Protein AF-A0A9P5ZID3-F1 (afdb_monomer_lite)

Foldseek 3Di:
DDDDDDDDDDDQDFDQDDDDDDDDDDDDGDRDRDDPDPPPPPVDDDPPDDDPVNLVQQLVLLVVLVCVLDVVPDAAADDPVLLVVCVVPVPPPSAQASVNQYAPLDPPDQCPRPRNVRSLVRSLVVSCPDPPHPDNDSVSSSVSVSVVSRVVSVVVVVPPDPVVVLVVVLLVVLVVQLVLLLVLLVVCCVVPVVSVVVNVVSVPDDSNLLAPFDQCPPVPPPDPDDPPDSATERDDDPPDDPDVLSVLVSVLSVLSSLLVQCQDDNDRDPVRPDRPRVPPPPPPVPPPDDPDVDPDDDDDDDDDDPVPPPDDNVRSVVVSVVSCPPSVVVVVVVD

Structure (mmCIF, N/CA/C/O backbone):
data_AF-A0A9P5ZID3-F1
#
_entry.id   AF-A0A9P5ZID3-F1
#
loop_
_atom_site.group_PDB
_atom_site.id
_atom_site.type_symbol
_atom_site.label_atom_id
_atom_site.label_alt_id
_atom_site.label_comp_id
_atom_site.label_asym_id
_atom_site.label_entity_id
_atom_site.label_seq_id
_atom_site.pdbx_PDB_ins_code
_atom_site.Cartn_x
_atom_site.Cartn_y
_atom_site.Cartn_z
_atom_site.occupancy
_atom_site.B_iso_or_equiv
_atom_site.auth_seq_id
_atom_site.auth_comp_id
_atom_site.auth_asym_id
_atom_site.auth_atom_id
_atom_site.pdbx_PDB_model_num
ATOM 1 N N . MET A 1 1 ? -48.918 37.236 27.165 1.00 42.53 1 MET A N 1
ATOM 2 C CA . MET A 1 1 ? -49.988 36.270 26.842 1.00 42.53 1 MET A CA 1
ATOM 3 C C . MET A 1 1 ? -50.081 35.280 27.990 1.00 42.53 1 MET A C 1
ATOM 5 O O . MET A 1 1 ? -49.177 34.477 28.169 1.00 42.53 1 MET A O 1
ATOM 9 N N . THR A 1 2 ? -51.089 35.435 28.842 1.00 39.19 2 THR A N 1
ATOM 10 C CA . THR A 1 2 ? -51.327 34.624 30.043 1.00 39.19 2 THR A CA 1
ATOM 11 C C . THR A 1 2 ? -52.058 33.335 29.662 1.00 39.19 2 THR A C 1
ATOM 13 O O . THR A 1 2 ? -53.148 33.376 29.100 1.00 39.19 2 THR A O 1
ATOM 16 N N . SER A 1 3 ? -51.432 32.188 29.930 1.00 39.12 3 SER A N 1
ATOM 17 C CA . SER A 1 3 ? -51.996 30.855 29.693 1.00 39.12 3 SER A CA 1
ATOM 18 C C . SER A 1 3 ? -53.032 30.533 30.770 1.00 39.12 3 SER A C 1
ATOM 20 O O . SER A 1 3 ? -52.673 30.296 31.923 1.00 39.12 3 SER A O 1
ATOM 22 N N . VAL A 1 4 ? -54.311 30.528 30.396 1.00 47.25 4 VAL A N 1
ATOM 23 C CA . VAL A 1 4 ? -55.421 30.103 31.257 1.00 47.25 4 VAL A CA 1
ATOM 24 C C . VAL A 1 4 ? -55.452 28.577 31.291 1.00 47.25 4 VAL A C 1
ATOM 26 O O . VAL A 1 4 ? -55.653 27.927 30.268 1.00 47.25 4 VAL A O 1
ATOM 29 N N . ASN A 1 5 ? -55.227 28.011 32.474 1.00 41.06 5 ASN A N 1
ATOM 30 C CA . ASN A 1 5 ? -55.264 26.574 32.706 1.00 41.06 5 ASN A CA 1
ATOM 31 C C . ASN A 1 5 ? -56.716 26.173 33.010 1.00 41.06 5 ASN A C 1
ATOM 33 O O . ASN A 1 5 ? -57.239 26.505 34.074 1.00 41.06 5 ASN A O 1
ATOM 37 N N . VAL A 1 6 ? -57.386 25.524 32.056 1.00 51.72 6 VAL A N 1
ATOM 38 C CA . VAL A 1 6 ? -58.769 25.052 32.221 1.00 51.72 6 VAL A CA 1
ATOM 39 C C . VAL A 1 6 ? -58.737 23.626 32.783 1.00 51.72 6 VAL A C 1
ATOM 41 O O . VAL A 1 6 ? -58.116 22.756 32.171 1.00 51.72 6 VAL A O 1
ATOM 44 N N . PRO A 1 7 ? -59.382 23.350 33.931 1.00 43.81 7 PRO A N 1
ATOM 45 C CA . PRO A 1 7 ? -59.423 22.007 34.491 1.00 43.81 7 PRO A CA 1
ATOM 46 C C . PRO A 1 7 ? -60.348 21.112 33.659 1.00 43.81 7 PRO A C 1
ATOM 48 O O . PRO A 1 7 ? -61.521 21.422 33.453 1.00 43.81 7 PRO A O 1
ATOM 51 N N . ILE A 1 8 ? -59.809 19.990 33.184 1.00 52.97 8 ILE A N 1
ATOM 52 C CA . ILE A 1 8 ? -60.556 18.980 32.429 1.00 52.97 8 ILE A CA 1
ATOM 53 C C . ILE A 1 8 ? -61.314 18.086 33.426 1.00 52.97 8 ILE A C 1
ATOM 55 O O . ILE A 1 8 ? -60.693 17.559 34.355 1.00 52.97 8 ILE A O 1
ATOM 59 N N . PRO A 1 9 ? -62.634 17.887 33.265 1.00 47.88 9 PRO A N 1
ATOM 60 C CA . PRO A 1 9 ? -63.404 17.006 34.133 1.00 47.88 9 PRO A CA 1
ATOM 61 C C . PRO A 1 9 ? -63.025 15.539 33.893 1.00 47.88 9 PRO A C 1
ATOM 63 O O . PRO A 1 9 ? -63.081 15.036 32.772 1.00 47.88 9 PRO A O 1
ATOM 66 N N . VAL A 1 10 ? -62.650 14.839 34.965 1.00 49.97 10 VAL A N 1
ATOM 67 C CA . VAL A 1 10 ? -62.328 13.407 34.941 1.00 49.97 10 VAL A CA 1
ATOM 68 C C . VAL A 1 10 ? -63.632 12.611 35.026 1.00 49.97 10 VAL A C 1
ATOM 70 O O . VAL A 1 10 ? -64.203 12.464 36.107 1.00 49.97 10 VAL A O 1
ATOM 73 N N . GLN A 1 11 ? -64.117 12.098 33.894 1.00 49.97 11 GLN A N 1
ATOM 74 C CA . GLN A 1 11 ? -65.193 11.105 33.886 1.00 49.97 11 GLN A CA 1
ATOM 75 C C . GLN A 1 11 ? -64.642 9.754 34.355 1.00 49.97 11 GLN A C 1
ATOM 77 O O . GLN A 1 11 ? -63.684 9.233 33.795 1.00 49.97 11 GLN A O 1
ATOM 82 N N . ARG A 1 12 ? -65.248 9.192 35.405 1.00 45.69 12 ARG A N 1
ATOM 83 C CA . ARG A 1 12 ? -64.967 7.833 35.881 1.00 45.69 12 ARG A CA 1
ATOM 84 C C . ARG A 1 12 ? -66.073 6.910 35.384 1.00 45.69 12 ARG A C 1
ATOM 86 O O . ARG A 1 12 ? -67.194 6.978 35.881 1.00 45.69 12 ARG A O 1
ATOM 93 N N . SER A 1 13 ? -65.762 6.060 34.416 1.00 51.22 13 SER A N 1
ATOM 94 C CA . SER A 1 13 ? -66.595 4.926 34.020 1.00 51.22 13 SER A CA 1
ATOM 95 C C . SER A 1 13 ? -66.255 3.726 34.910 1.00 51.22 13 SER A C 1
ATOM 97 O O . SER A 1 13 ? -65.090 3.425 35.162 1.00 51.22 13 SER A O 1
ATOM 99 N N . VAL A 1 14 ? -67.279 3.060 35.448 1.00 48.75 14 VAL A N 1
ATOM 100 C CA . VAL A 1 14 ? -67.123 1.831 36.238 1.00 48.75 14 VAL A CA 1
ATOM 101 C C . VAL A 1 14 ? -67.715 0.693 35.426 1.00 48.75 14 VAL A C 1
ATOM 103 O O . VAL A 1 14 ? -68.931 0.610 35.274 1.00 48.75 14 VAL A O 1
ATOM 106 N N . THR A 1 15 ? -66.855 -0.181 34.915 1.00 51.38 15 THR A N 1
ATOM 107 C CA . THR A 1 15 ? -67.272 -1.378 34.182 1.00 51.38 15 THR A CA 1
ATOM 108 C C . THR A 1 15 ? -67.189 -2.575 35.118 1.00 51.38 15 THR A C 1
ATOM 110 O O . THR A 1 15 ? -66.115 -2.918 35.609 1.00 51.38 15 THR A O 1
ATOM 113 N N . ILE A 1 16 ? -68.332 -3.200 35.395 1.00 51.22 16 ILE A N 1
ATOM 114 C CA . ILE A 1 16 ? -68.413 -4.407 36.221 1.00 51.22 16 ILE A CA 1
ATOM 115 C C . ILE A 1 16 ? -68.355 -5.606 35.278 1.00 51.22 16 ILE A C 1
ATOM 117 O O . ILE A 1 16 ? -69.275 -5.815 34.492 1.00 51.22 16 ILE A O 1
ATOM 121 N N . ILE A 1 17 ? -67.274 -6.381 35.345 1.00 50.97 17 ILE A N 1
ATOM 122 C CA . ILE A 1 17 ? -67.121 -7.618 34.573 1.00 50.97 17 ILE A CA 1
ATOM 123 C C . ILE A 1 17 ? -67.430 -8.786 35.506 1.00 50.97 17 ILE A C 1
ATOM 125 O O . ILE A 1 17 ? -66.742 -8.988 36.506 1.00 50.97 17 ILE A O 1
ATOM 129 N N . THR A 1 18 ? -68.476 -9.542 35.189 1.00 48.25 18 THR A N 1
ATOM 130 C CA . THR A 1 18 ? -68.835 -10.782 35.883 1.00 48.25 18 THR A CA 1
ATOM 131 C C . THR A 1 18 ? -68.298 -11.947 35.064 1.00 48.25 18 THR A C 1
ATOM 133 O O . THR A 1 18 ? -68.661 -12.104 33.901 1.00 48.25 18 THR A O 1
ATOM 136 N N . ILE A 1 19 ? -67.392 -12.732 35.643 1.00 54.72 19 ILE A N 1
ATOM 137 C CA . ILE A 1 19 ? -66.850 -13.934 35.005 1.00 54.72 19 ILE A CA 1
ATOM 138 C C . ILE A 1 19 ? -67.521 -15.123 35.679 1.00 54.72 19 ILE A C 1
ATOM 140 O O . ILE A 1 19 ? -67.308 -15.358 36.868 1.00 54.72 19 ILE A O 1
ATOM 144 N N . ASP A 1 20 ? -68.350 -15.831 34.922 1.00 48.69 20 ASP A N 1
ATOM 145 C CA . ASP A 1 20 ? -69.024 -17.035 35.388 1.00 48.69 20 ASP A CA 1
ATOM 146 C C . ASP A 1 20 ? -68.108 -18.238 35.150 1.00 48.69 20 ASP A C 1
ATOM 148 O O . ASP A 1 20 ? -67.789 -18.592 34.012 1.00 48.69 20 ASP A O 1
ATOM 152 N N . ILE A 1 21 ? -67.611 -18.820 36.238 1.00 51.94 21 ILE A N 1
ATOM 153 C CA . ILE A 1 21 ? -66.779 -20.019 36.207 1.00 51.94 21 ILE A CA 1
ATOM 154 C C . ILE A 1 21 ? -67.618 -21.105 36.863 1.00 51.94 21 ILE A C 1
ATOM 156 O O . ILE A 1 21 ? -67.761 -21.144 38.085 1.00 51.94 21 ILE A O 1
ATOM 160 N N . GLY A 1 22 ? -68.218 -21.957 36.034 1.00 55.59 22 GLY A N 1
ATOM 161 C CA . GLY A 1 22 ? -69.091 -23.036 36.479 1.00 55.59 22 GLY A CA 1
ATOM 162 C C . GLY A 1 22 ? -68.376 -24.003 37.422 1.00 55.59 22 GLY A C 1
ATOM 163 O O . GLY A 1 22 ? -67.659 -24.892 36.977 1.00 55.59 22 GLY A O 1
ATOM 164 N N . ASN A 1 23 ? -68.541 -23.805 38.729 1.00 53.19 23 ASN A N 1
ATOM 165 C CA . ASN A 1 23 ? -69.217 -24.724 39.651 1.00 53.19 23 ASN A CA 1
ATOM 166 C C . ASN A 1 23 ? -68.951 -24.319 41.116 1.00 53.19 23 ASN A C 1
ATOM 168 O O . ASN A 1 23 ? -67.821 -24.315 41.598 1.00 53.19 23 ASN A O 1
ATOM 172 N N . THR A 1 24 ? -70.051 -24.021 41.816 1.00 56.53 24 THR A N 1
ATOM 173 C CA . THR A 1 24 ? -70.282 -24.192 43.266 1.00 56.53 24 THR A CA 1
ATOM 174 C C . THR A 1 24 ? -69.271 -23.607 44.263 1.00 56.53 24 THR A C 1
ATOM 176 O O . THR A 1 24 ? -68.909 -24.282 45.226 1.00 56.53 24 THR A O 1
ATOM 179 N N . VAL A 1 25 ? -68.886 -22.335 44.125 1.00 53.53 25 VAL A N 1
ATOM 180 C CA . VAL A 1 25 ? -68.315 -21.551 45.243 1.00 53.53 25 VAL A CA 1
ATOM 181 C C . VAL A 1 25 ? -68.879 -20.119 45.207 1.00 53.53 25 VAL A C 1
ATOM 183 O O . VAL A 1 25 ? -68.961 -19.546 44.120 1.00 53.53 25 VAL A O 1
ATOM 186 N N . PRO A 1 26 ? -69.288 -19.518 46.347 1.00 49.66 26 PRO A N 1
ATOM 187 C CA . PRO A 1 26 ? -69.846 -18.165 46.373 1.00 49.66 26 PRO A CA 1
ATOM 188 C C . PRO A 1 26 ? -68.827 -17.121 45.893 1.00 49.66 26 PRO A C 1
ATOM 190 O O . PRO A 1 26 ? -67.754 -16.945 46.471 1.00 49.66 26 PRO A O 1
ATOM 193 N N . THR A 1 27 ? -69.182 -16.433 44.811 1.00 49.69 27 THR A N 1
ATOM 194 C CA . THR A 1 27 ? -68.359 -15.448 44.105 1.00 49.69 27 THR A CA 1
ATOM 195 C C . THR A 1 27 ? -68.325 -14.127 44.879 1.00 49.69 27 THR A C 1
ATOM 197 O O . THR A 1 27 ? -69.354 -13.481 45.071 1.00 49.69 27 THR A O 1
ATOM 200 N N . VAL A 1 28 ? -67.138 -13.699 45.317 1.00 58.38 28 VAL A N 1
ATOM 201 C CA . VAL A 1 28 ? -66.931 -12.371 45.919 1.00 58.38 28 VAL A CA 1
ATOM 202 C C . VAL A 1 28 ? -66.652 -11.362 44.797 1.00 58.38 28 VAL A C 1
ATOM 204 O O . VAL A 1 28 ? -65.738 -11.592 44.002 1.00 58.38 28 VAL A O 1
ATOM 207 N N . PRO A 1 29 ? -67.397 -10.245 44.695 1.00 50.56 29 PRO A N 1
ATOM 208 C CA . PRO A 1 29 ? -67.186 -9.261 43.640 1.00 50.56 29 PRO A CA 1
ATOM 209 C C . PRO A 1 29 ? -65.861 -8.519 43.851 1.00 50.56 29 PRO A C 1
ATOM 211 O O . PRO 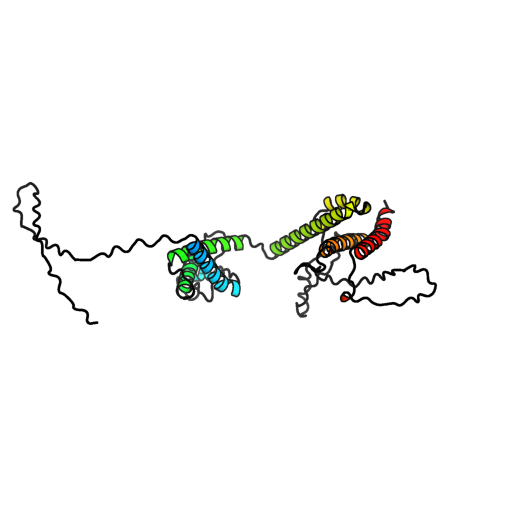A 1 29 ? -65.717 -7.705 44.765 1.00 50.56 29 PRO A O 1
ATOM 214 N N . ILE A 1 30 ? -64.886 -8.771 42.978 1.00 55.59 30 ILE A N 1
ATOM 215 C CA . ILE A 1 30 ? -63.633 -8.014 42.939 1.00 55.59 30 ILE A CA 1
ATOM 216 C C . ILE A 1 30 ? -63.895 -6.721 42.158 1.00 55.59 30 ILE A C 1
ATOM 218 O O . ILE A 1 30 ? -64.050 -6.732 40.938 1.00 55.59 30 ILE A O 1
ATOM 222 N N . ARG A 1 31 ? -63.950 -5.582 42.858 1.00 51.06 31 ARG A N 1
ATOM 223 C CA . ARG A 1 31 ? -63.960 -4.251 42.229 1.00 51.06 31 ARG A CA 1
ATOM 224 C C . ARG A 1 31 ? -62.575 -3.953 41.653 1.00 51.06 31 ARG A C 1
ATOM 226 O O . ARG A 1 31 ? -61.708 -3.433 42.351 1.00 51.06 31 ARG A O 1
ATOM 233 N N . ALA A 1 32 ? -62.370 -4.259 40.377 1.00 56.41 32 ALA A N 1
ATOM 234 C CA . ALA A 1 32 ? -61.220 -3.757 39.638 1.00 56.41 32 ALA A CA 1
ATOM 235 C C . ALA A 1 32 ? -61.462 -2.282 39.279 1.00 56.41 32 ALA A C 1
ATOM 237 O O . ALA A 1 32 ? -62.309 -1.960 38.450 1.00 56.41 32 ALA A O 1
ATOM 238 N N . VAL A 1 33 ? -60.743 -1.371 39.938 1.00 50.50 33 VAL A N 1
ATOM 239 C CA . VAL A 1 33 ? -60.721 0.050 39.569 1.00 50.50 33 VAL A CA 1
ATOM 240 C C . VAL A 1 33 ? -59.653 0.223 38.495 1.00 50.50 33 VAL A C 1
ATOM 242 O O . VAL A 1 33 ? -58.473 0.386 38.795 1.00 50.50 33 VAL A O 1
ATOM 245 N N . THR A 1 34 ? -60.052 0.154 37.230 1.00 54.72 34 THR A N 1
ATOM 246 C CA . THR A 1 34 ? -59.194 0.552 36.112 1.00 54.72 34 THR A CA 1
ATOM 247 C C . THR A 1 34 ? -59.116 2.074 36.075 1.00 54.72 34 THR A C 1
ATOM 249 O O . THR A 1 34 ? -60.069 2.748 35.691 1.00 54.72 34 THR A O 1
ATOM 252 N N . MET A 1 35 ? -57.983 2.631 36.510 1.00 51.25 35 MET A N 1
ATOM 253 C CA . MET A 1 35 ? -57.648 4.024 36.223 1.00 51.25 35 MET A CA 1
ATOM 254 C C . MET A 1 35 ? -57.281 4.124 34.742 1.00 51.25 35 MET A C 1
ATOM 256 O O . MET A 1 35 ? -56.176 3.750 34.351 1.00 51.25 35 MET A O 1
ATOM 260 N N . GLU A 1 36 ? -58.201 4.620 33.916 1.00 46.06 36 GLU A N 1
ATOM 261 C CA . GLU A 1 36 ? -57.861 5.090 32.574 1.00 46.06 36 GLU A CA 1
ATOM 262 C C . GLU A 1 36 ? -56.931 6.292 32.730 1.00 46.06 36 GLU A C 1
ATOM 264 O O . GLU A 1 36 ? -57.344 7.407 33.043 1.00 46.06 36 GLU A O 1
ATOM 269 N N . CYS A 1 37 ? -55.633 6.032 32.610 1.00 52.12 37 CYS A N 1
ATOM 270 C CA . CYS A 1 37 ? -54.619 7.065 32.563 1.00 52.12 37 CYS A CA 1
ATOM 271 C C . CYS A 1 37 ? -54.755 7.734 31.186 1.00 52.12 37 CYS A C 1
ATOM 273 O O . CYS A 1 37 ? -54.528 7.048 30.185 1.00 52.12 37 CYS A O 1
ATOM 275 N N . PRO A 1 38 ? -55.127 9.026 31.084 1.00 52.16 38 PRO A N 1
ATOM 276 C CA . PRO A 1 38 ? -55.206 9.722 29.808 1.00 52.16 38 PRO A CA 1
ATOM 277 C C . PRO A 1 38 ? -53.780 10.049 29.358 1.00 52.16 38 PRO A C 1
ATOM 279 O O . PRO A 1 38 ? -53.347 11.199 29.335 1.00 52.16 38 PRO A O 1
ATOM 282 N N . ILE A 1 39 ? -53.010 9.015 29.030 1.00 57.00 39 ILE A N 1
ATOM 283 C CA . ILE A 1 39 ? -51.776 9.170 28.283 1.00 57.00 39 ILE A CA 1
ATOM 284 C C . ILE A 1 39 ? -52.248 9.462 26.865 1.00 57.00 39 ILE A C 1
ATOM 286 O O . ILE A 1 39 ? -52.519 8.551 26.088 1.00 57.00 39 ILE A O 1
ATOM 290 N N . GLN A 1 40 ? -52.399 10.747 26.541 1.00 52.03 40 GLN A N 1
ATOM 291 C CA . GLN A 1 40 ? -52.405 11.187 25.153 1.00 52.03 40 GLN A CA 1
ATOM 292 C C . GLN A 1 40 ? -51.048 10.792 24.567 1.00 52.03 40 GLN A C 1
ATOM 294 O O . GLN A 1 40 ? -50.078 11.550 24.618 1.00 52.03 40 GLN A O 1
ATOM 299 N N . THR A 1 41 ? -50.953 9.569 24.053 1.00 57.06 41 THR A N 1
ATOM 300 C CA . THR A 1 41 ? -49.866 9.142 23.189 1.00 57.06 41 THR A CA 1
ATOM 301 C C . THR A 1 41 ? -49.997 9.975 21.926 1.00 57.06 41 THR A C 1
ATOM 303 O O . THR A 1 41 ? -50.699 9.616 20.984 1.00 57.06 41 THR A O 1
ATOM 306 N N . LYS A 1 42 ? -49.348 11.146 21.913 1.00 63.31 42 LYS A N 1
ATOM 307 C CA . LYS A 1 42 ? -49.000 11.807 20.659 1.00 63.31 42 LYS A CA 1
ATOM 308 C C . LYS A 1 42 ? -48.288 10.747 19.834 1.00 63.31 42 LYS A C 1
ATOM 310 O O . LYS A 1 42 ? -47.181 10.340 20.183 1.00 63.31 42 LYS A O 1
ATOM 315 N N . LEU A 1 43 ? -48.988 10.251 18.821 1.00 67.88 43 LEU A N 1
ATOM 316 C CA . LEU A 1 43 ? -48.481 9.322 17.834 1.00 67.88 43 LEU A CA 1
ATOM 317 C C . LEU A 1 43 ? -47.354 10.078 17.122 1.00 67.88 43 LEU A C 1
ATOM 319 O O . LEU A 1 43 ? -47.600 10.877 16.227 1.00 67.88 43 LEU A O 1
ATOM 323 N N . LEU A 1 44 ? -46.135 9.962 17.648 1.00 73.44 44 LEU A N 1
ATOM 324 C CA . LEU A 1 44 ? -44.945 10.485 17.000 1.00 73.44 44 LEU A CA 1
ATOM 325 C C . LEU A 1 44 ? -44.846 9.747 15.674 1.00 73.44 44 LEU A C 1
ATOM 327 O O . LEU A 1 44 ? -44.803 8.514 15.669 1.00 73.44 44 LEU A O 1
ATOM 331 N N . ASP A 1 45 ? -44.858 10.503 14.577 1.00 81.38 45 ASP A N 1
ATOM 332 C CA . ASP A 1 45 ? -44.652 9.941 13.251 1.00 81.38 45 ASP A CA 1
ATOM 333 C C . ASP A 1 45 ? -43.420 9.030 13.290 1.00 81.38 45 ASP A C 1
ATOM 335 O O . ASP A 1 45 ? -42.405 9.388 13.910 1.00 81.38 45 ASP A O 1
ATOM 339 N N . PRO A 1 46 ? -43.500 7.830 12.688 1.00 82.19 46 PRO A N 1
ATOM 340 C CA . PRO A 1 46 ? -42.383 6.906 12.692 1.00 82.19 46 PRO A CA 1
ATOM 341 C C . PRO A 1 46 ? -41.151 7.638 12.147 1.00 82.19 46 PRO A C 1
ATOM 343 O O . PRO A 1 46 ? -41.261 8.332 11.130 1.00 82.19 46 PRO A O 1
ATOM 346 N N . PRO A 1 47 ? -39.986 7.526 12.813 1.00 80.69 47 PRO A N 1
ATOM 347 C CA . PRO A 1 47 ? -38.782 8.206 12.366 1.00 80.69 47 PRO A CA 1
ATOM 348 C C . PRO A 1 47 ? -38.539 7.841 10.905 1.00 80.69 47 PRO A C 1
ATOM 350 O O . PRO A 1 47 ? -38.448 6.659 10.563 1.00 80.69 47 PRO A O 1
ATOM 353 N N . SER A 1 48 ? -38.497 8.864 10.046 1.00 85.12 48 SER A N 1
ATOM 354 C CA . SER A 1 48 ? -38.258 8.679 8.617 1.00 85.12 48 SER A CA 1
ATOM 355 C C . SER A 1 48 ? -37.029 7.791 8.411 1.00 85.12 48 SER A C 1
ATOM 357 O O . SER A 1 48 ? -36.012 7.934 9.098 1.00 85.12 48 SER A O 1
ATOM 359 N N . ALA A 1 49 ? -37.154 6.805 7.519 1.00 87.56 49 ALA A N 1
ATOM 360 C CA . ALA A 1 49 ? -36.064 5.882 7.252 1.00 87.56 49 ALA A CA 1
ATOM 361 C C . ALA A 1 49 ? -34.822 6.682 6.814 1.00 87.56 49 ALA A C 1
ATOM 363 O O . ALA A 1 49 ? -34.952 7.5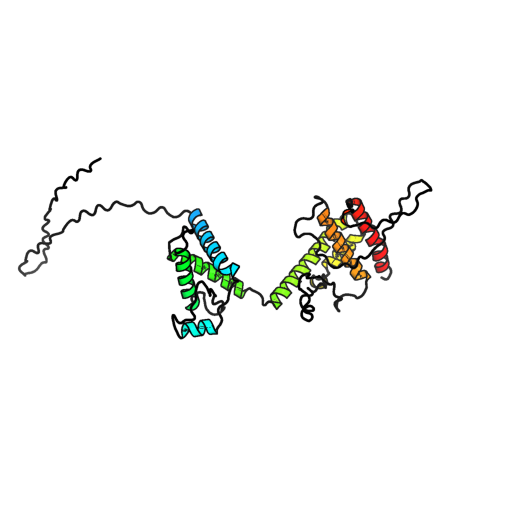84 5.983 1.00 87.56 49 ALA A O 1
ATOM 364 N N . PRO A 1 50 ? -33.628 6.374 7.355 1.00 87.19 50 PRO A N 1
ATOM 365 C CA . PRO A 1 50 ? -32.415 7.094 6.996 1.00 87.19 50 PRO A CA 1
ATOM 366 C C . PRO A 1 50 ? -32.177 6.984 5.493 1.00 87.19 50 PRO A C 1
ATOM 368 O O . PRO A 1 50 ? -32.292 5.901 4.908 1.00 87.19 50 PRO A O 1
ATOM 371 N N . THR A 1 51 ? -31.828 8.100 4.865 1.00 91.81 51 THR A N 1
ATOM 372 C CA . THR A 1 51 ? -31.554 8.117 3.432 1.00 91.81 51 THR A CA 1
ATOM 373 C C . THR A 1 51 ? -30.228 7.403 3.140 1.00 91.81 51 THR A C 1
ATOM 375 O O . THR A 1 51 ? -29.343 7.288 3.993 1.00 91.81 51 THR A O 1
ATOM 378 N N . MET A 1 52 ? -30.042 6.933 1.902 1.00 90.44 52 MET A N 1
ATOM 379 C CA . MET A 1 52 ? -28.752 6.385 1.444 1.00 90.44 52 MET A CA 1
ATOM 380 C C . MET A 1 52 ? -27.601 7.380 1.685 1.00 90.44 52 MET A C 1
ATOM 382 O O . MET A 1 52 ? -26.484 6.977 2.018 1.00 90.44 52 MET A O 1
ATOM 386 N N . PHE A 1 53 ? -27.883 8.678 1.540 1.00 90.50 53 PHE A N 1
ATOM 387 C CA . PHE A 1 53 ? -26.926 9.752 1.777 1.00 90.50 53 PHE A CA 1
ATOM 388 C C . PHE A 1 53 ? -26.488 9.809 3.245 1.00 90.50 53 PHE A C 1
ATOM 390 O O . PHE A 1 53 ? -25.288 9.876 3.513 1.00 90.50 53 PHE A O 1
ATOM 397 N N . ASP A 1 54 ? -27.418 9.669 4.192 1.00 88.81 54 ASP A N 1
ATOM 398 C CA . ASP A 1 54 ? -27.099 9.634 5.626 1.00 88.81 54 ASP A CA 1
ATOM 399 C C . ASP A 1 54 ? -26.183 8.454 5.960 1.00 88.81 54 ASP A C 1
ATOM 401 O O . ASP A 1 54 ? -25.186 8.604 6.663 1.00 88.81 54 ASP A O 1
ATOM 405 N N . ILE A 1 55 ? -26.461 7.279 5.389 1.00 87.44 55 ILE A N 1
ATOM 406 C CA . ILE A 1 55 ? -25.647 6.075 5.607 1.00 87.44 55 ILE A CA 1
ATOM 407 C C . ILE A 1 55 ? -24.216 6.271 5.083 1.00 87.44 55 ILE A C 1
ATOM 409 O O . ILE A 1 55 ? -23.250 5.857 5.732 1.00 87.44 55 ILE A O 1
ATOM 413 N N . LEU A 1 56 ? -24.055 6.871 3.901 1.00 88.44 56 LEU A N 1
ATOM 414 C CA . LEU A 1 56 ? -22.736 7.134 3.319 1.00 88.44 56 LEU A CA 1
ATOM 415 C C . LEU A 1 56 ? -21.967 8.187 4.119 1.00 88.44 56 LEU A C 1
ATOM 417 O O . LEU A 1 56 ? -20.781 7.987 4.393 1.00 88.44 56 LEU A O 1
ATOM 421 N N . THR A 1 57 ? -22.650 9.246 4.550 1.00 90.81 57 THR A N 1
ATOM 422 C CA . THR A 1 57 ? -22.081 10.298 5.397 1.00 90.81 57 THR A CA 1
ATOM 423 C C . THR A 1 57 ? -21.587 9.712 6.717 1.00 90.81 57 THR A C 1
ATOM 425 O O . THR A 1 57 ? -20.405 9.848 7.029 1.00 90.81 57 THR A O 1
ATOM 428 N N . GLN A 1 58 ? -22.407 8.923 7.416 1.00 88.75 58 GLN A N 1
ATOM 429 C CA . GLN A 1 58 ? -22.022 8.266 8.674 1.00 88.75 58 GLN A CA 1
ATOM 430 C C . GLN A 1 58 ? -20.819 7.329 8.501 1.00 88.75 58 GLN A C 1
ATOM 432 O O . GLN A 1 58 ? -19.869 7.371 9.285 1.00 88.75 58 GLN A O 1
ATOM 437 N N . LYS A 1 59 ? -20.801 6.513 7.438 1.00 89.19 59 LYS A N 1
ATOM 438 C CA . LYS A 1 59 ? -19.642 5.662 7.115 1.00 89.19 59 LYS A CA 1
ATOM 439 C C . LYS A 1 59 ? -18.375 6.485 6.883 1.00 89.19 59 LYS A C 1
ATOM 441 O O . LYS A 1 59 ? -17.292 6.059 7.291 1.00 89.19 59 LYS A O 1
ATOM 446 N N . SER A 1 60 ? -18.498 7.627 6.209 1.00 90.00 60 SER A N 1
ATOM 447 C CA . SER A 1 60 ? -17.370 8.515 5.929 1.00 90.00 60 SER A CA 1
ATOM 448 C C . SER A 1 60 ? -16.853 9.205 7.194 1.00 90.00 60 SER A C 1
ATOM 450 O O . SER A 1 60 ? -15.647 9.198 7.416 1.00 90.00 60 SER A O 1
ATOM 452 N N . GLU A 1 61 ? -17.739 9.685 8.071 1.00 91.56 61 GLU A N 1
ATOM 453 C CA . GLU A 1 61 ? -17.394 10.310 9.353 1.00 91.56 61 GLU A CA 1
ATOM 454 C C . GLU A 1 61 ? -16.634 9.339 10.262 1.00 91.56 61 GLU A C 1
ATOM 456 O O . GLU A 1 61 ? -15.561 9.668 10.768 1.00 91.56 61 GLU A O 1
ATOM 461 N N . ILE A 1 62 ? -17.140 8.108 10.405 1.00 90.12 62 ILE A N 1
ATOM 462 C CA . ILE A 1 62 ? -16.499 7.048 11.198 1.00 90.12 62 ILE A CA 1
ATOM 463 C C . ILE A 1 62 ? -15.105 6.739 10.655 1.00 90.12 62 ILE A C 1
ATOM 465 O O . ILE A 1 62 ? -14.151 6.598 11.422 1.00 90.12 62 ILE A O 1
ATOM 469 N N . ARG A 1 63 ? -14.968 6.667 9.327 1.00 88.12 63 ARG A N 1
ATOM 470 C CA . ARG A 1 63 ? -13.676 6.440 8.678 1.00 88.12 63 ARG A CA 1
ATOM 471 C C . ARG A 1 63 ? -12.716 7.612 8.881 1.00 88.12 63 ARG A C 1
ATOM 473 O O . ARG A 1 63 ? -11.553 7.365 9.164 1.00 88.12 63 ARG A O 1
ATOM 480 N N . ILE A 1 64 ? -13.180 8.855 8.767 1.00 89.38 64 ILE A N 1
ATOM 481 C CA . ILE A 1 64 ? -12.356 10.055 8.969 1.00 89.38 64 ILE A CA 1
ATOM 482 C C . ILE A 1 64 ? -11.891 10.152 10.423 1.00 89.38 64 ILE A C 1
ATOM 484 O O . ILE A 1 64 ? -10.708 10.385 10.658 1.00 89.38 64 ILE A O 1
ATOM 488 N N . HIS A 1 65 ? -12.784 9.939 11.399 1.00 90.94 65 HIS A N 1
ATOM 489 C CA . HIS A 1 65 ? -12.401 9.929 12.816 1.00 90.94 65 HIS A CA 1
ATOM 490 C C . HIS A 1 65 ? -11.344 8.870 13.085 1.00 90.94 65 HIS A C 1
ATOM 492 O O . HIS A 1 65 ? -10.332 9.135 13.725 1.00 90.94 65 HIS A O 1
ATOM 498 N N . TYR A 1 66 ? -11.558 7.676 12.539 1.00 84.69 66 TYR A N 1
ATOM 499 C CA . TYR A 1 66 ? -10.600 6.596 12.647 1.00 84.69 66 TYR A CA 1
ATOM 500 C C . TYR A 1 66 ? -9.245 6.948 12.028 1.00 84.69 66 TYR A C 1
ATOM 502 O O . TYR A 1 66 ? -8.217 6.802 12.688 1.00 84.69 66 TYR A O 1
ATOM 510 N N . ASP A 1 67 ? -9.240 7.424 10.780 1.00 84.44 67 ASP A N 1
ATOM 511 C CA . ASP A 1 67 ? -8.024 7.800 10.065 1.00 84.44 67 ASP A CA 1
ATOM 512 C C . ASP A 1 67 ? -7.290 8.919 10.822 1.00 84.44 67 ASP A C 1
ATOM 514 O O . ASP A 1 67 ? -6.077 8.848 10.960 1.00 84.44 67 ASP A O 1
ATOM 518 N N . ARG A 1 68 ? -7.987 9.884 11.430 1.00 85.31 68 ARG A N 1
ATOM 519 C CA . ARG A 1 68 ? -7.368 10.887 12.315 1.00 85.31 68 ARG A CA 1
ATOM 520 C C . ARG A 1 68 ? -6.730 10.240 13.548 1.00 85.31 68 ARG A C 1
ATOM 522 O O . ARG A 1 68 ? -5.547 10.428 13.811 1.00 85.31 68 ARG A O 1
ATOM 529 N N . THR A 1 69 ? -7.486 9.415 14.266 1.00 81.56 69 THR A N 1
ATOM 530 C CA . THR A 1 69 ? -7.037 8.765 15.507 1.00 81.56 69 THR A CA 1
ATOM 531 C C . THR A 1 69 ? -5.848 7.819 15.288 1.00 81.56 69 THR A C 1
ATOM 533 O O . THR A 1 69 ? -5.028 7.633 16.193 1.00 81.56 69 THR A O 1
ATOM 536 N N . LEU A 1 70 ? -5.715 7.228 14.094 1.00 72.75 70 LEU A N 1
ATOM 537 C CA . LEU A 1 70 ? -4.700 6.213 13.811 1.00 72.75 70 LEU A CA 1
ATOM 538 C C . LEU A 1 70 ? -3.668 6.537 12.748 1.00 72.75 70 LEU A C 1
ATOM 540 O O . LEU A 1 70 ? -2.530 6.108 12.911 1.00 72.75 70 LEU A O 1
ATOM 544 N N . MET A 1 71 ? -4.001 7.238 11.669 1.00 66.31 71 MET A N 1
ATOM 545 C CA . MET A 1 71 ? -3.024 7.544 10.617 1.00 66.31 71 MET A CA 1
ATOM 546 C C . MET A 1 71 ? -1.993 8.553 11.106 1.00 66.31 71 MET A C 1
ATOM 548 O O . MET A 1 71 ? -0.816 8.382 10.801 1.00 66.31 71 MET A O 1
ATOM 552 N N . GLU A 1 72 ? -2.382 9.507 11.956 1.00 73.81 72 GLU A N 1
ATOM 553 C CA . GLU A 1 72 ? -1.425 10.399 12.629 1.00 73.81 72 GLU A CA 1
ATOM 554 C C . GLU A 1 72 ? -0.409 9.622 13.484 1.00 73.81 72 GLU A C 1
ATOM 556 O O . GLU A 1 72 ? 0.703 10.086 13.725 1.00 73.81 72 GLU A O 1
ATOM 561 N N . ARG A 1 73 ? -0.766 8.411 13.931 1.00 67.12 73 ARG A N 1
ATOM 562 C CA . ARG A 1 73 ? 0.034 7.598 14.859 1.00 67.12 73 ARG A CA 1
ATOM 563 C C . ARG A 1 73 ? 0.608 6.319 14.242 1.00 67.12 73 ARG A C 1
ATOM 565 O O . ARG A 1 73 ? 1.336 5.599 14.931 1.00 67.12 73 ARG A O 1
ATOM 572 N N . GLY A 1 74 ? 0.295 6.046 12.975 1.00 78.19 74 GLY A N 1
ATOM 573 C CA . GLY A 1 74 ? 0.508 4.761 12.312 1.00 78.19 74 GLY A CA 1
ATOM 574 C C . GLY A 1 74 ? -0.388 3.642 12.866 1.00 78.19 74 GLY A C 1
ATOM 575 O O . GLY A 1 74 ? -0.724 3.606 14.050 1.00 78.19 74 GLY A O 1
ATOM 576 N N . LEU A 1 75 ? -0.753 2.671 12.020 1.00 81.94 75 LEU A N 1
ATOM 577 C CA . LEU A 1 75 ? -1.488 1.481 12.462 1.00 81.94 75 LEU A CA 1
ATOM 578 C C . LEU A 1 75 ? -0.623 0.661 13.435 1.00 81.94 75 LEU A C 1
ATOM 580 O O . LEU A 1 75 ? 0.254 -0.097 13.016 1.00 81.94 75 LEU A O 1
ATOM 584 N N . LYS A 1 76 ? -0.882 0.790 14.738 1.00 90.69 76 LYS A N 1
ATOM 585 C CA . LYS A 1 76 ? -0.181 0.024 15.774 1.00 90.69 76 LYS A CA 1
ATOM 586 C C . LYS A 1 76 ? -0.802 -1.363 15.920 1.00 90.69 76 LYS A C 1
ATOM 588 O O . LYS A 1 76 ? -2.019 -1.512 16.045 1.00 90.69 76 LYS A O 1
ATOM 593 N N . ILE A 1 77 ? 0.044 -2.389 15.934 1.00 91.94 77 ILE A N 1
ATOM 594 C CA . ILE A 1 77 ? -0.361 -3.772 16.205 1.00 91.94 77 ILE A CA 1
ATOM 595 C C . ILE A 1 77 ? -0.046 -4.078 17.668 1.00 91.94 77 ILE A C 1
ATOM 597 O O . ILE A 1 77 ? 1.089 -3.906 18.109 1.00 91.94 77 ILE A O 1
ATOM 601 N N . ALA A 1 78 ? -1.044 -4.539 18.419 1.00 94.50 78 ALA A N 1
ATOM 602 C CA . ALA A 1 78 ? -0.871 -4.900 19.819 1.00 94.50 78 ALA A CA 1
ATOM 603 C C . ALA A 1 78 ? 0.095 -6.089 19.951 1.00 94.50 78 ALA A C 1
ATOM 605 O O . ALA A 1 78 ? -0.046 -7.109 19.266 1.00 94.50 78 ALA A O 1
ATOM 606 N N . THR A 1 79 ? 1.080 -5.969 20.844 1.00 94.75 79 THR A N 1
ATOM 607 C CA . THR A 1 79 ? 2.058 -7.037 21.077 1.00 94.75 79 THR A CA 1
ATOM 608 C C . THR A 1 79 ? 1.406 -8.233 21.773 1.00 94.75 79 THR A C 1
ATOM 610 O O . THR A 1 79 ? 0.354 -8.131 22.414 1.00 94.75 79 THR A O 1
ATOM 613 N N . LYS A 1 80 ? 2.033 -9.411 21.662 1.00 94.19 80 LYS A N 1
ATOM 614 C CA . LYS A 1 80 ? 1.537 -10.623 22.334 1.00 94.19 80 LYS A CA 1
ATOM 615 C C . LYS A 1 80 ? 1.448 -10.428 23.850 1.00 94.19 80 LYS A C 1
ATOM 617 O O . LYS A 1 80 ? 0.489 -10.922 24.443 1.00 94.19 80 LYS A O 1
ATOM 622 N N . ASP A 1 81 ? 2.393 -9.692 24.428 1.00 94.44 81 ASP A N 1
ATOM 623 C CA . ASP A 1 81 ? 2.466 -9.444 25.866 1.00 94.44 81 ASP A CA 1
ATOM 624 C C . ASP A 1 81 ? 1.376 -8.484 26.329 1.00 94.44 81 ASP A C 1
ATOM 626 O O . ASP A 1 81 ? 0.697 -8.797 27.299 1.00 94.44 81 ASP A O 1
ATOM 630 N N . MET A 1 82 ? 1.086 -7.409 25.583 1.00 94.31 82 MET A N 1
ATOM 631 C CA . MET A 1 82 ? -0.053 -6.525 25.884 1.00 94.31 82 MET A CA 1
ATOM 632 C C . MET A 1 82 ? -1.366 -7.309 25.954 1.00 94.31 82 MET A C 1
ATOM 634 O O . MET A 1 82 ? -2.135 -7.184 26.907 1.00 94.31 82 MET A O 1
ATOM 638 N N . ILE A 1 83 ? -1.596 -8.184 24.971 1.00 94.44 83 ILE A N 1
ATOM 639 C CA . ILE A 1 83 ? -2.826 -8.974 24.914 1.00 94.44 83 ILE A CA 1
ATOM 640 C C . ILE A 1 83 ? -2.849 -10.059 26.004 1.00 94.44 83 ILE A C 1
ATOM 642 O O . ILE A 1 83 ? -3.925 -10.420 26.483 1.00 94.44 83 ILE A O 1
ATOM 646 N N . ARG A 1 84 ? -1.692 -10.610 26.396 1.00 93.94 84 ARG A N 1
ATOM 647 C CA . ARG A 1 84 ? -1.593 -11.573 27.504 1.00 93.94 84 ARG A CA 1
ATOM 648 C C . ARG A 1 84 ? -1.866 -10.883 28.843 1.00 93.94 84 ARG A C 1
ATOM 650 O O . ARG A 1 84 ? -2.698 -11.378 29.595 1.00 93.94 84 ARG A O 1
ATOM 657 N N . SER A 1 85 ? -1.249 -9.732 29.094 1.00 93.00 85 SER A N 1
ATOM 658 C CA . SER A 1 85 ? -1.446 -8.934 30.308 1.00 93.00 85 SER A CA 1
ATOM 659 C C . SER A 1 85 ? -2.903 -8.508 30.482 1.00 93.00 85 SER A C 1
ATOM 661 O O . SER A 1 85 ? -3.460 -8.682 31.562 1.00 93.00 85 SER A O 1
ATOM 663 N N . PHE A 1 86 ? -3.561 -8.065 29.405 1.00 94.19 86 PHE A N 1
ATOM 664 C CA . PHE A 1 86 ? -4.988 -7.721 29.430 1.00 94.19 86 PHE A CA 1
ATOM 665 C C . PHE A 1 86 ? -5.898 -8.916 29.753 1.00 94.19 86 PHE A C 1
ATOM 667 O O . PHE A 1 86 ? -6.932 -8.763 30.393 1.00 94.19 86 PHE A O 1
ATOM 674 N N . LYS A 1 87 ? -5.528 -10.128 29.323 1.00 91.88 87 LYS A N 1
ATOM 675 C CA . LYS A 1 87 ? -6.289 -11.344 29.648 1.00 91.88 87 LYS A CA 1
ATOM 676 C C . LYS A 1 87 ? -6.136 -11.778 31.103 1.00 91.88 87 LYS A C 1
ATOM 678 O O . LYS A 1 87 ? -7.071 -12.357 31.637 1.00 91.88 87 LYS A O 1
ATOM 683 N N . LEU A 1 88 ? -4.968 -11.544 31.702 1.00 93.12 88 LEU A N 1
ATOM 684 C CA . LEU A 1 88 ? -4.704 -11.875 33.105 1.00 93.12 88 LEU A CA 1
ATOM 685 C C . LEU A 1 88 ? -5.413 -10.908 34.054 1.00 93.12 88 LEU A C 1
ATOM 687 O O . LEU A 1 88 ? -5.900 -11.319 35.100 1.00 93.12 88 LEU A O 1
ATOM 691 N N . LYS A 1 89 ? -5.474 -9.628 33.681 1.00 90.75 89 LYS A N 1
ATOM 692 C CA . LYS A 1 89 ? -6.173 -8.583 34.428 1.00 90.75 89 LYS A CA 1
ATOM 693 C C . LYS A 1 89 ? -7.095 -7.836 33.478 1.00 90.75 89 LYS A C 1
ATOM 695 O O . LYS A 1 89 ? -6.678 -6.864 32.841 1.00 90.75 89 LYS A O 1
ATOM 700 N N . LEU A 1 90 ? -8.342 -8.299 33.386 1.00 81.25 90 LEU A N 1
ATOM 701 C CA . LEU A 1 90 ? -9.396 -7.533 32.726 1.00 81.25 90 LEU A CA 1
ATOM 702 C C . LEU A 1 90 ? -9.454 -6.164 33.417 1.00 81.25 90 LEU A C 1
ATOM 704 O O . LEU A 1 90 ? -9.579 -6.103 34.635 1.00 81.25 90 LEU A O 1
ATOM 708 N N . TYR A 1 91 ? -9.288 -5.089 32.643 1.00 76.31 91 TYR A N 1
ATOM 709 C CA . TYR A 1 91 ? -9.210 -3.701 33.135 1.00 76.31 91 TYR A CA 1
ATOM 710 C C . TYR A 1 91 ? -7.944 -3.336 33.932 1.00 76.31 91 TYR A C 1
ATOM 712 O O . TYR A 1 91 ? -7.937 -2.367 34.686 1.00 76.31 91 TYR A O 1
ATOM 720 N N . GLY A 1 92 ? -6.844 -4.068 33.737 1.00 82.88 92 GLY A N 1
ATOM 721 C CA . GLY A 1 92 ? -5.535 -3.661 34.249 1.00 82.88 92 GLY A CA 1
ATOM 722 C C . GLY A 1 92 ? -4.994 -2.369 33.605 1.00 82.88 92 GLY A C 1
ATOM 723 O O . GLY A 1 92 ? -5.563 -1.866 32.634 1.00 82.88 92 GLY A O 1
ATOM 724 N N . PRO A 1 93 ? -3.836 -1.865 34.078 1.00 84.19 93 PRO A N 1
ATOM 725 C CA . PRO A 1 93 ? -3.215 -0.634 33.565 1.00 84.19 93 PRO A CA 1
ATOM 726 C C . PRO A 1 93 ? -2.866 -0.713 32.069 1.00 84.19 93 PRO A C 1
ATOM 728 O O . PRO A 1 93 ? -2.762 0.302 31.389 1.00 84.19 93 PRO A O 1
ATOM 731 N N . ILE A 1 94 ? -2.708 -1.931 31.543 1.00 86.56 94 ILE A N 1
ATOM 732 C CA . ILE A 1 94 ? -2.502 -2.201 30.121 1.00 86.56 94 ILE A CA 1
ATOM 733 C C . ILE A 1 94 ? -3.853 -2.593 29.517 1.00 86.56 94 ILE A C 1
ATOM 735 O O . ILE A 1 94 ? -4.174 -3.776 29.385 1.00 86.56 94 ILE A O 1
ATOM 739 N N . CYS A 1 95 ? -4.650 -1.593 29.153 1.00 90.56 95 CYS A N 1
ATOM 740 C CA . CYS A 1 95 ? -5.876 -1.772 28.384 1.00 90.56 95 CYS A CA 1
ATOM 741 C C . CYS A 1 95 ? -5.834 -0.923 27.101 1.00 90.56 95 CYS A C 1
ATOM 743 O O . CYS A 1 95 ? -5.063 0.039 27.024 1.00 90.56 95 CYS A O 1
ATOM 745 N N . PRO A 1 96 ? -6.607 -1.286 26.062 1.00 92.38 96 PRO A N 1
ATOM 746 C CA . PRO A 1 96 ? -6.796 -0.410 24.915 1.00 92.38 96 PRO A CA 1
ATOM 747 C C . PRO A 1 96 ? -7.321 0.947 25.390 1.00 92.38 96 PRO A C 1
ATOM 749 O O . PRO A 1 96 ? -8.325 1.004 26.092 1.00 92.38 96 PRO A O 1
ATOM 752 N N . MET A 1 97 ? -6.636 2.020 25.011 1.00 93.62 97 MET A N 1
ATOM 753 C CA . MET A 1 97 ? -7.028 3.405 25.280 1.00 93.62 97 MET A CA 1
ATOM 754 C C . MET A 1 97 ? -6.860 4.213 23.998 1.00 93.62 97 MET A C 1
ATOM 756 O O . MET A 1 97 ? -6.104 3.807 23.112 1.00 93.62 97 MET A O 1
ATOM 760 N N . ILE A 1 98 ? -7.486 5.387 23.915 1.00 91.62 98 ILE A N 1
ATOM 761 C CA . ILE A 1 98 ? -7.323 6.282 22.762 1.00 91.62 98 ILE A CA 1
ATOM 762 C C . ILE A 1 98 ? -5.855 6.698 22.556 1.00 91.62 98 ILE A C 1
ATOM 764 O O . ILE A 1 98 ? -5.380 6.826 21.430 1.00 91.62 98 ILE A O 1
ATOM 768 N N . THR A 1 99 ? -5.086 6.833 23.642 1.00 90.69 99 THR A N 1
ATOM 769 C CA . THR A 1 99 ? -3.647 7.157 23.635 1.00 90.69 99 THR A CA 1
ATOM 770 C C . THR A 1 99 ? -2.771 5.995 23.159 1.00 90.69 99 THR A C 1
ATOM 772 O O . THR A 1 99 ? -1.745 6.215 22.513 1.00 90.69 99 THR A O 1
ATOM 775 N N . ASN A 1 100 ? -3.195 4.755 23.412 1.00 89.38 100 ASN A N 1
ATOM 776 C CA . ASN A 1 100 ? -2.484 3.527 23.052 1.00 89.38 100 ASN A CA 1
ATOM 777 C C . ASN A 1 100 ? -3.341 2.625 22.153 1.00 89.38 100 ASN A C 1
ATOM 779 O O . ASN A 1 100 ? -3.538 1.434 22.415 1.00 89.38 100 ASN A O 1
ATOM 783 N N . PHE A 1 101 ? -3.900 3.224 21.104 1.00 90.19 101 PHE A N 1
ATOM 784 C CA . PHE A 1 101 ? -4.829 2.551 20.212 1.00 90.19 101 PHE A CA 1
ATOM 785 C C . PHE A 1 101 ? -4.074 1.567 19.307 1.00 90.19 101 PHE A C 1
ATOM 787 O O . PHE A 1 101 ? -3.448 1.956 18.321 1.00 90.19 101 PHE A O 1
ATOM 794 N N . ALA A 1 102 ? -4.092 0.283 19.668 1.00 93.00 102 ALA A N 1
ATOM 795 C CA . ALA A 1 102 ? -3.410 -0.783 18.939 1.00 93.00 102 ALA A CA 1
ATOM 796 C C . ALA A 1 102 ? -4.357 -1.962 18.689 1.00 93.00 102 ALA A C 1
ATOM 798 O O . ALA A 1 102 ? -5.055 -2.402 19.598 1.00 93.00 102 ALA A O 1
ATOM 799 N N . MET A 1 103 ? -4.375 -2.503 17.471 1.00 93.88 103 MET A N 1
ATOM 800 C CA . MET A 1 103 ? -5.269 -3.602 17.080 1.00 93.88 103 MET A CA 1
ATOM 801 C C . MET A 1 103 ? -4.598 -4.970 17.261 1.00 93.88 103 MET A C 1
ATOM 803 O O . MET A 1 103 ? -3.422 -5.145 16.939 1.00 93.88 103 MET A O 1
ATOM 807 N N . ASP A 1 104 ? -5.354 -5.985 17.686 1.00 94.56 104 ASP A N 1
ATOM 808 C CA . ASP A 1 104 ? -4.908 -7.379 17.598 1.00 94.56 104 ASP A CA 1
ATOM 809 C C . ASP A 1 104 ? -5.063 -7.896 16.158 1.00 94.56 104 ASP A C 1
ATOM 811 O O . ASP A 1 104 ? -6.155 -8.279 15.729 1.00 94.56 104 ASP A O 1
ATOM 815 N N . ALA A 1 105 ? -3.957 -7.906 15.409 1.00 92.12 105 ALA A N 1
ATOM 816 C CA . ALA A 1 105 ? -3.917 -8.302 13.999 1.00 92.12 105 ALA A CA 1
ATOM 817 C C . ALA A 1 105 ? -3.659 -9.806 13.767 1.00 92.12 105 ALA A C 1
ATOM 819 O O . ALA A 1 105 ? -3.421 -10.226 12.633 1.00 92.12 105 ALA A O 1
ATOM 820 N N . ARG A 1 106 ? -3.667 -10.652 14.808 1.00 90.38 106 ARG A N 1
ATOM 821 C CA . ARG A 1 106 ? -3.288 -12.070 14.661 1.00 90.38 106 ARG A CA 1
ATOM 822 C C . ARG A 1 106 ? -4.246 -12.812 13.712 1.00 90.38 106 ARG A C 1
ATOM 824 O O . ARG A 1 106 ? -5.455 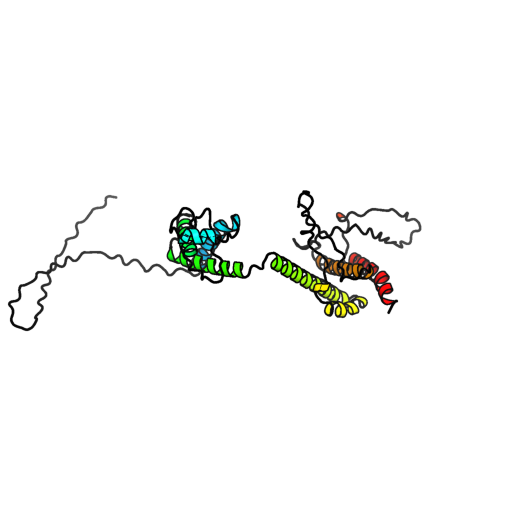-12.805 13.944 1.00 90.38 106 ARG A O 1
ATOM 831 N N . PRO A 1 107 ? -3.746 -13.530 12.687 1.00 79.50 107 PRO A N 1
ATOM 832 C CA . PRO A 1 107 ? -4.590 -14.098 11.633 1.00 79.50 107 PRO A CA 1
ATOM 833 C C . PRO A 1 107 ? -5.568 -15.150 12.169 1.00 79.50 107 PRO A C 1
ATOM 835 O O . PRO A 1 107 ? -6.754 -15.086 11.855 1.00 79.50 107 PRO A O 1
ATOM 838 N N . LYS A 1 108 ? -5.096 -16.033 13.063 1.00 81.50 108 LYS A N 1
ATOM 839 C CA . LYS A 1 108 ? -5.849 -17.187 13.591 1.00 81.50 108 LYS A CA 1
ATOM 840 C C . LYS A 1 108 ? -7.072 -16.835 14.445 1.00 81.50 108 LYS A C 1
ATOM 842 O O . LYS A 1 108 ? -7.932 -17.682 14.634 1.00 81.50 108 LYS A O 1
ATOM 847 N N . LYS A 1 109 ? -7.141 -15.630 15.014 1.00 73.69 109 LYS A N 1
ATOM 848 C CA . LYS A 1 109 ? -8.254 -15.226 15.886 1.00 73.69 109 LYS A CA 1
ATOM 849 C C . LYS A 1 109 ? -9.128 -14.252 15.119 1.00 73.69 109 LYS A C 1
ATOM 851 O O . LYS A 1 109 ? -8.583 -13.309 14.563 1.00 73.69 109 LYS A O 1
ATOM 856 N N . GLY A 1 110 ? -10.440 -14.475 15.030 1.00 81.94 110 GLY A N 1
ATOM 857 C CA . GLY A 1 110 ? -11.367 -13.553 14.353 1.00 81.94 110 GLY A CA 1
ATOM 858 C C . GLY A 1 110 ? -11.297 -12.115 14.899 1.00 81.94 110 GLY A C 1
ATOM 859 O O . GLY A 1 110 ? -10.550 -11.833 15.830 1.00 81.94 110 GLY A O 1
ATOM 860 N N . ILE A 1 111 ? -12.093 -11.188 14.353 1.00 84.75 111 ILE A N 1
ATOM 861 C CA . ILE A 1 111 ? -12.165 -9.795 14.864 1.00 84.75 111 ILE A CA 1
ATOM 862 C C . ILE A 1 111 ? -12.544 -9.769 16.356 1.00 84.75 111 ILE A C 1
ATOM 864 O O . ILE A 1 111 ? -12.165 -8.860 17.082 1.00 84.75 111 ILE A O 1
ATOM 868 N N . ILE A 1 112 ? -13.261 -10.798 16.810 1.00 86.56 112 ILE A N 1
ATOM 869 C CA . ILE A 1 112 ? -13.919 -10.921 18.113 1.00 86.56 112 ILE A CA 1
ATOM 870 C C . ILE A 1 112 ? -12.926 -11.357 19.211 1.00 86.56 112 ILE A C 1
ATOM 872 O O . ILE A 1 112 ? -13.200 -12.246 20.015 1.00 86.56 112 ILE A O 1
ATOM 876 N N . THR A 1 113 ? -11.729 -10.773 19.256 1.00 94.06 113 THR A N 1
ATOM 877 C CA . THR A 1 113 ? -10.844 -10.950 20.417 1.00 94.06 113 THR A CA 1
ATOM 878 C C . THR A 1 113 ? -11.308 -10.043 21.552 1.00 94.06 113 THR A C 1
ATOM 880 O O . THR A 1 113 ? -11.846 -8.968 21.303 1.00 94.06 113 THR A O 1
ATOM 883 N N . THR A 1 114 ? -11.106 -10.447 22.810 1.00 94.62 114 THR A N 1
ATOM 884 C CA . THR A 1 114 ? -11.455 -9.606 23.974 1.00 94.62 114 THR A CA 1
ATOM 885 C C . THR A 1 114 ? -10.770 -8.238 23.915 1.00 94.62 114 THR A C 1
ATOM 887 O O . THR A 1 114 ? -11.378 -7.231 24.254 1.00 94.62 114 THR A O 1
ATOM 890 N N . TRP A 1 115 ? -9.538 -8.200 23.400 1.00 94.81 115 TRP A N 1
ATOM 891 C CA . TRP A 1 115 ? -8.793 -6.970 23.135 1.00 94.81 115 TRP A CA 1
ATOM 892 C C . TRP A 1 115 ? -9.501 -6.066 22.116 1.00 94.81 115 TRP A C 1
ATOM 894 O O . TRP A 1 115 ? -9.740 -4.897 22.396 1.00 94.81 115 TRP A O 1
ATOM 904 N N . ASN A 1 116 ? -9.883 -6.603 20.953 1.00 95.06 116 ASN A N 1
ATOM 905 C CA . ASN A 1 116 ? -10.560 -5.815 19.922 1.00 95.06 116 ASN A CA 1
ATOM 906 C C . ASN A 1 116 ? -11.980 -5.408 20.339 1.00 95.06 116 ASN A C 1
ATOM 908 O O . ASN A 1 116 ? -12.407 -4.326 19.966 1.00 95.06 116 ASN A O 1
ATOM 912 N N . LYS A 1 117 ? -12.698 -6.217 21.135 1.00 95.50 117 LYS A N 1
ATOM 913 C CA . LYS A 1 117 ? -13.985 -5.806 21.729 1.00 95.50 117 LYS A CA 1
ATOM 914 C C . LYS A 1 117 ? -13.818 -4.544 22.574 1.00 95.50 117 LYS A C 1
ATOM 916 O O . LYS A 1 117 ? -14.502 -3.560 22.333 1.00 95.50 117 LYS A O 1
ATOM 921 N N . ARG A 1 118 ? -12.830 -4.538 23.475 1.00 95.38 118 ARG A N 1
ATOM 922 C CA . ARG A 1 118 ? -12.534 -3.359 24.294 1.00 95.38 118 ARG A CA 1
ATOM 923 C C . ARG A 1 118 ? -12.074 -2.167 23.454 1.00 95.38 118 ARG A C 1
ATOM 925 O O . ARG A 1 118 ? -12.463 -1.040 23.726 1.00 95.38 118 ARG A O 1
ATOM 932 N N . LEU A 1 119 ? -11.274 -2.412 22.416 1.00 94.56 119 LEU A N 1
ATOM 933 C CA . LEU A 1 119 ? -10.867 -1.379 21.460 1.00 94.56 119 LEU A CA 1
ATOM 934 C C . LEU A 1 119 ? -12.080 -0.728 20.773 1.00 94.56 119 LEU A C 1
ATOM 936 O O . LEU A 1 119 ? -12.094 0.482 20.578 1.00 94.56 119 LEU A O 1
ATOM 940 N N . ILE A 1 120 ? -13.090 -1.529 20.422 1.00 95.75 120 ILE A N 1
ATOM 941 C CA . ILE A 1 120 ? -14.341 -1.053 19.829 1.00 95.75 120 ILE A CA 1
ATOM 942 C C . ILE A 1 120 ? -15.141 -0.212 20.824 1.00 95.75 120 ILE A C 1
ATOM 944 O O . ILE A 1 120 ? -15.572 0.872 20.458 1.00 95.75 120 ILE A O 1
ATOM 948 N N . GLU A 1 121 ? -15.284 -0.659 22.072 1.00 96.00 121 GLU A N 1
ATOM 949 C CA . GLU A 1 121 ? -15.962 0.115 23.126 1.00 96.00 121 GLU A CA 1
ATOM 950 C C . GLU A 1 121 ? -15.320 1.495 23.318 1.00 96.00 121 GLU A C 1
ATOM 952 O O . GLU A 1 121 ? -16.013 2.508 23.309 1.00 96.00 121 GLU A O 1
ATOM 957 N N . VAL A 1 122 ? -13.987 1.540 23.425 1.00 95.44 122 VAL A N 1
ATOM 958 C CA . VAL A 1 122 ? -13.229 2.792 23.585 1.00 95.44 122 VAL A CA 1
ATOM 959 C C . VAL A 1 122 ? -13.394 3.701 22.372 1.00 95.44 122 VAL A C 1
ATOM 961 O O . VAL A 1 122 ? -13.541 4.907 22.533 1.00 95.44 122 VAL A O 1
ATOM 964 N N . PHE A 1 123 ? -13.397 3.136 21.161 1.00 95.75 123 PHE A N 1
ATOM 965 C CA . PHE A 1 123 ? -13.634 3.906 19.942 1.00 95.75 123 PHE A CA 1
ATOM 966 C C . PHE A 1 123 ? -15.049 4.489 19.893 1.00 95.75 123 PHE A C 1
ATOM 968 O O . PHE A 1 123 ? -15.207 5.652 19.543 1.00 95.75 123 PHE A O 1
ATOM 975 N N . VAL A 1 124 ? -16.071 3.696 20.231 1.00 97.00 124 VAL A N 1
ATOM 976 C CA . VAL A 1 124 ? -17.471 4.148 20.239 1.00 97.00 124 VAL A CA 1
ATOM 977 C C . VAL A 1 124 ? -17.652 5.279 21.247 1.00 97.00 124 VAL A C 1
ATOM 979 O O . VAL A 1 124 ? -18.244 6.297 20.902 1.00 97.00 124 VAL A O 1
ATOM 982 N N . GLN A 1 125 ? -17.098 5.128 22.453 1.00 96.56 125 GLN A N 1
ATOM 983 C CA . GLN A 1 125 ? -17.147 6.162 23.482 1.00 96.56 125 GLN A CA 1
ATOM 984 C C . GLN A 1 125 ? -16.484 7.463 23.003 1.00 96.56 125 GLN A C 1
ATOM 986 O O . GLN A 1 125 ? -17.130 8.508 22.997 1.00 96.56 125 GLN A O 1
ATOM 991 N N . ASP A 1 126 ? -15.237 7.386 22.532 1.00 96.12 126 ASP A N 1
ATOM 992 C CA . ASP A 1 126 ? -14.496 8.551 22.038 1.00 96.12 126 ASP A CA 1
ATOM 993 C C . ASP A 1 126 ? -15.219 9.220 20.858 1.00 96.12 126 ASP A C 1
ATOM 995 O O . ASP A 1 126 ? -15.384 10.434 20.846 1.00 96.12 126 ASP A O 1
ATOM 999 N N . PHE A 1 127 ? -15.744 8.445 19.901 1.00 96.00 127 PHE A N 1
ATOM 1000 C CA . PHE A 1 127 ? -16.512 8.975 18.770 1.00 96.00 127 PHE A CA 1
ATOM 1001 C C . PHE A 1 127 ? -17.783 9.713 19.221 1.00 96.00 127 PHE A C 1
ATOM 1003 O O . PHE A 1 127 ? -18.123 10.759 18.668 1.00 96.00 127 PHE A O 1
ATOM 1010 N N . MET A 1 128 ? -18.494 9.191 20.225 1.00 97.12 128 MET A N 1
ATOM 1011 C CA . MET A 1 128 ? -19.702 9.828 20.753 1.00 97.12 128 MET A CA 1
ATOM 1012 C C . MET A 1 128 ? -19.404 11.150 21.470 1.00 97.12 128 MET A C 1
ATOM 1014 O O . MET A 1 128 ? -20.194 12.089 21.329 1.00 97.12 128 MET A O 1
ATOM 1018 N N . GLU A 1 129 ? -18.268 11.238 22.169 1.00 96.56 129 GLU A N 1
ATOM 1019 C CA . GLU A 1 129 ? -17.793 12.445 22.866 1.00 96.56 129 GLU A CA 1
ATOM 1020 C C . GLU A 1 129 ? -17.429 13.587 21.898 1.00 96.56 129 GLU A C 1
ATOM 1022 O O . GLU A 1 129 ? -17.468 14.758 22.274 1.00 96.56 129 GLU A O 1
ATOM 1027 N N . GLN A 1 130 ? -17.130 13.282 20.632 1.00 96.06 130 GLN A N 1
ATOM 1028 C CA . GLN A 1 130 ? -16.814 14.287 19.616 1.00 96.06 130 GLN A CA 1
ATOM 1029 C C . GLN A 1 130 ? -18.086 15.003 19.103 1.00 96.06 130 GLN A C 1
ATOM 1031 O O . GLN A 1 130 ? -18.951 14.366 18.487 1.00 96.06 130 GLN A O 1
ATOM 1036 N N . PRO A 1 131 ? -18.231 16.329 19.288 1.00 96.00 131 PRO A N 1
ATOM 1037 C CA . PRO A 1 131 ? -19.441 17.057 18.895 1.00 96.00 131 PRO A CA 1
ATOM 1038 C C . PRO A 1 131 ? -19.619 17.190 17.375 1.00 96.00 131 PRO A C 1
ATOM 1040 O O . PRO A 1 131 ? -20.740 17.378 16.916 1.00 96.00 131 PRO A O 1
ATOM 1043 N N . GLN A 1 132 ? -18.547 17.066 16.587 1.00 95.25 132 GLN A N 1
ATOM 1044 C CA . GLN A 1 132 ? -18.579 17.269 15.134 1.00 95.25 132 GLN A CA 1
ATOM 1045 C C . GLN A 1 132 ? -19.257 16.148 14.328 1.00 95.25 132 GLN A C 1
ATOM 1047 O O . GLN A 1 132 ? -19.498 16.339 13.139 1.00 95.25 132 GLN A O 1
ATOM 1052 N N . TYR A 1 133 ? -19.528 14.982 14.926 1.00 94.62 133 TYR A N 1
ATOM 1053 C CA . TYR A 1 133 ? -20.120 13.845 14.213 1.00 94.62 133 TYR A CA 1
ATOM 1054 C C . TYR A 1 133 ? -21.624 13.746 14.435 1.00 94.62 133 TYR A C 1
ATOM 1056 O O . TYR A 1 133 ? -22.108 13.866 15.564 1.00 94.62 133 TYR A O 1
ATOM 1064 N N . THR A 1 134 ? -22.352 13.476 13.352 1.00 94.31 134 THR A N 1
ATOM 1065 C CA . THR A 1 134 ? -23.821 13.441 13.342 1.00 94.31 134 THR A CA 1
ATOM 1066 C C . THR A 1 134 ? -24.369 12.117 13.873 1.00 94.31 134 THR A C 1
ATOM 1068 O O . THR A 1 134 ? -25.414 12.083 14.523 1.00 94.31 134 THR A O 1
ATOM 1071 N N . CYS A 1 135 ? -23.654 11.010 13.650 1.00 93.81 135 CYS A N 1
ATOM 1072 C CA . CYS A 1 135 ? -24.049 9.700 14.161 1.00 93.81 135 CYS A CA 1
ATOM 1073 C C . CYS A 1 135 ? -23.842 9.615 15.683 1.00 93.81 135 CYS A C 1
ATOM 1075 O O . CYS A 1 135 ? -22.709 9.662 16.157 1.00 93.81 135 CYS A O 1
ATOM 1077 N N . LYS A 1 136 ? -24.922 9.436 16.451 1.00 94.81 136 LYS A N 1
ATOM 1078 C CA . LYS A 1 136 ? -24.873 9.217 17.914 1.00 94.81 136 LYS A CA 1
ATOM 1079 C C . LYS A 1 136 ? -25.393 7.847 18.353 1.00 94.81 136 LYS A C 1
ATOM 1081 O O . LYS A 1 136 ? -25.519 7.588 19.543 1.00 94.81 136 LYS A O 1
ATOM 1086 N N . ASP A 1 137 ? -25.679 6.969 17.395 1.00 95.88 137 ASP A N 1
ATOM 1087 C CA . ASP A 1 137 ? -26.138 5.607 17.655 1.00 95.88 137 ASP A CA 1
ATOM 1088 C C . ASP A 1 137 ? -24.931 4.678 17.904 1.00 95.88 137 ASP A C 1
ATOM 1090 O O . ASP A 1 137 ? -24.200 4.360 16.954 1.00 95.88 137 ASP A O 1
ATOM 1094 N N . PRO A 1 138 ? -24.708 4.213 19.151 1.00 97.31 138 PRO A N 1
ATOM 1095 C CA . PRO A 1 138 ? -23.542 3.403 19.491 1.00 97.31 138 PRO A CA 1
ATOM 1096 C C . PRO A 1 138 ? -23.500 2.085 18.712 1.00 97.31 138 PRO A C 1
ATOM 1098 O O . PRO A 1 138 ? -22.418 1.646 18.321 1.00 97.31 138 PRO A O 1
ATOM 1101 N N . ALA A 1 139 ? -24.653 1.475 18.421 1.00 96.88 139 ALA A N 1
ATOM 1102 C CA . ALA A 1 139 ? -24.715 0.188 17.734 1.00 96.88 139 ALA A CA 1
ATOM 1103 C C . ALA A 1 139 ? -24.286 0.309 16.262 1.00 96.88 139 ALA A C 1
ATOM 1105 O O . ALA A 1 139 ? -23.579 -0.558 15.735 1.00 96.88 139 ALA A O 1
ATOM 1106 N N . LYS A 1 140 ? -24.656 1.411 15.595 1.00 95.06 140 LYS A N 1
ATOM 1107 C CA . LYS A 1 140 ? -24.215 1.700 14.218 1.00 95.06 140 LYS A CA 1
ATOM 1108 C C . LYS A 1 140 ? -22.723 1.998 14.151 1.00 95.06 140 LYS A C 1
ATOM 1110 O O . LYS A 1 140 ? -22.036 1.455 13.279 1.00 95.06 140 LYS A O 1
ATOM 1115 N N . ILE A 1 141 ? -22.214 2.809 15.081 1.00 96.25 141 ILE A N 1
ATOM 1116 C CA . ILE A 1 141 ? -20.782 3.125 15.169 1.00 96.25 141 ILE A CA 1
ATOM 1117 C C . ILE A 1 141 ? -19.986 1.836 15.398 1.00 96.25 141 ILE A C 1
ATOM 1119 O O . ILE A 1 141 ? -19.035 1.558 14.665 1.00 96.25 141 ILE A O 1
ATOM 1123 N N . GLU A 1 142 ? -20.424 1.001 16.344 1.00 96.50 142 GLU A N 1
ATOM 1124 C CA . GLU A 1 142 ? -19.834 -0.306 16.634 1.00 96.50 142 GLU A CA 1
ATOM 1125 C C . GLU A 1 142 ? -19.790 -1.199 15.385 1.00 96.50 142 GLU A C 1
ATOM 1127 O O . GLU A 1 142 ? -18.749 -1.778 15.056 1.00 96.50 142 GLU A O 1
ATOM 1132 N N . HIS A 1 143 ? -20.912 -1.312 14.670 1.00 95.06 143 HIS A N 1
ATOM 1133 C CA . HIS A 1 143 ? -21.024 -2.138 13.471 1.00 95.06 143 HIS A CA 1
ATOM 1134 C C . HIS A 1 143 ? -20.053 -1.693 12.370 1.00 95.06 143 HIS A C 1
ATOM 1136 O O . HIS A 1 143 ? -19.287 -2.508 11.842 1.00 95.06 143 HIS A O 1
ATOM 1142 N N . HIS A 1 144 ? -20.045 -0.403 12.037 1.00 93.88 144 HIS A N 1
ATOM 1143 C CA . HIS A 1 144 ? -19.140 0.136 11.024 1.00 93.88 144 HIS A CA 1
ATOM 1144 C C . HIS A 1 144 ? -17.681 0.013 11.444 1.00 93.88 144 HIS A C 1
ATOM 1146 O O . HIS A 1 144 ? -16.830 -0.363 10.631 1.00 93.88 144 HIS A O 1
ATOM 1152 N N . PHE A 1 145 ? -17.390 0.238 12.723 1.00 94.38 145 PHE A N 1
ATOM 1153 C CA . PHE A 1 145 ? -16.037 0.113 13.221 1.00 94.38 145 PHE A CA 1
ATOM 1154 C C . PHE A 1 145 ? -15.531 -1.339 13.176 1.00 94.38 145 PHE A C 1
ATOM 1156 O O . PHE A 1 145 ? -14.407 -1.596 12.737 1.00 94.38 145 PHE A O 1
ATOM 1163 N N . LYS A 1 146 ? -16.383 -2.323 13.494 1.00 94.88 146 LYS A N 1
ATOM 1164 C CA . LYS A 1 146 ? -16.080 -3.755 13.305 1.00 94.88 146 LYS A CA 1
ATOM 1165 C C . LYS A 1 146 ? -15.753 -4.098 11.853 1.00 94.88 146 LYS A C 1
ATOM 1167 O O . LYS A 1 146 ? -14.782 -4.818 11.602 1.00 94.88 146 LYS A O 1
ATOM 1172 N N . GLN A 1 147 ? -16.538 -3.596 10.897 1.00 93.69 147 GLN A N 1
ATOM 1173 C CA . GLN A 1 147 ? -16.268 -3.795 9.467 1.00 93.69 147 GLN A CA 1
ATOM 1174 C C . GLN A 1 147 ? -14.914 -3.199 9.074 1.00 93.69 147 GLN A C 1
ATOM 1176 O O . GLN A 1 147 ? -14.137 -3.832 8.356 1.00 93.69 147 GLN A O 1
ATOM 1181 N N . HIS A 1 148 ? -14.602 -2.010 9.584 1.00 91.19 148 HIS A N 1
ATOM 1182 C CA . HIS A 1 148 ? -13.331 -1.355 9.320 1.00 91.19 148 HIS A CA 1
ATOM 1183 C C . HIS A 1 148 ? -12.141 -2.141 9.898 1.00 91.19 148 HIS A C 1
ATOM 1185 O O . HIS A 1 148 ? -11.185 -2.436 9.176 1.00 91.19 148 HIS A O 1
ATOM 1191 N N . LEU A 1 149 ? -12.233 -2.598 11.152 1.00 92.25 149 LEU A N 1
ATOM 1192 C CA . LEU A 1 149 ? -11.232 -3.477 11.770 1.00 92.25 149 LEU A CA 1
ATOM 1193 C C . LEU A 1 149 ? -11.009 -4.761 10.964 1.00 92.25 149 LEU A C 1
ATOM 1195 O O . LEU A 1 149 ? -9.870 -5.211 10.824 1.00 92.25 149 LEU A O 1
ATOM 1199 N N . HIS A 1 150 ? -12.064 -5.339 10.383 1.00 92.50 150 HIS A N 1
ATOM 1200 C CA . HIS A 1 150 ? -11.924 -6.492 9.493 1.00 92.50 150 HIS A CA 1
ATOM 1201 C C . HIS A 1 150 ? -11.058 -6.170 8.272 1.00 92.50 150 HIS A C 1
ATOM 1203 O O . HIS A 1 150 ? -10.119 -6.903 7.955 1.00 92.50 150 HIS A O 1
ATOM 1209 N N . GLN A 1 151 ? -11.349 -5.056 7.597 1.00 91.00 151 GLN A N 1
ATOM 1210 C CA . GLN A 1 151 ? -10.598 -4.621 6.420 1.00 91.00 151 GLN A CA 1
ATOM 1211 C C . GLN A 1 151 ? -9.130 -4.373 6.758 1.00 91.00 151 GLN A C 1
ATOM 1213 O O . GLN A 1 151 ? -8.246 -4.781 6.006 1.00 91.00 151 GLN A O 1
ATOM 1218 N N . LEU A 1 152 ? -8.857 -3.755 7.903 1.00 88.69 152 LEU A N 1
ATOM 1219 C CA . LEU A 1 152 ? -7.498 -3.486 8.354 1.00 88.69 152 LEU A CA 1
ATOM 1220 C C . LEU A 1 152 ? -6.744 -4.741 8.724 1.00 88.69 152 LEU A C 1
ATOM 1222 O O . LEU A 1 152 ? -5.581 -4.869 8.361 1.00 88.69 152 LEU A O 1
ATOM 1226 N N . LYS A 1 153 ? -7.396 -5.692 9.389 1.00 90.44 153 LYS A N 1
ATOM 1227 C CA . LYS A 1 153 ? -6.795 -6.993 9.647 1.00 90.44 153 LYS A CA 1
ATOM 1228 C C . LYS A 1 153 ? -6.451 -7.696 8.333 1.00 90.44 153 LYS A C 1
ATOM 1230 O O . LYS A 1 153 ? -5.351 -8.223 8.199 1.00 90.44 153 LYS A O 1
ATOM 1235 N N . ASN A 1 154 ? -7.345 -7.653 7.346 1.00 88.81 154 ASN A N 1
ATOM 1236 C CA . ASN A 1 154 ? -7.091 -8.224 6.024 1.00 88.81 154 ASN A CA 1
ATOM 1237 C C . ASN A 1 154 ? -5.943 -7.506 5.306 1.00 88.81 154 ASN A C 1
ATOM 1239 O O . ASN A 1 154 ? -5.128 -8.158 4.660 1.00 88.81 154 ASN A O 1
ATOM 1243 N N . ARG A 1 155 ? -5.840 -6.179 5.440 1.00 86.69 155 ARG A N 1
ATOM 1244 C CA . ARG A 1 155 ? -4.697 -5.409 4.935 1.00 86.69 155 ARG A CA 1
ATOM 1245 C C . ARG A 1 155 ? -3.416 -5.808 5.652 1.00 86.69 155 ARG A C 1
ATOM 1247 O O . ARG A 1 155 ? -2.462 -6.139 4.971 1.00 86.69 155 ARG A O 1
ATOM 1254 N N . ALA A 1 156 ? -3.410 -5.867 6.980 1.00 86.25 156 ALA A N 1
ATOM 1255 C CA . ALA A 1 156 ? -2.254 -6.244 7.787 1.00 86.25 156 ALA A CA 1
ATOM 1256 C C . ALA A 1 156 ? -1.774 -7.674 7.498 1.00 86.25 156 ALA A C 1
ATOM 1258 O O . ALA A 1 156 ? -0.576 -7.910 7.423 1.00 86.25 156 ALA A O 1
ATOM 1259 N N . ALA A 1 157 ? -2.693 -8.614 7.267 1.00 85.56 157 ALA A N 1
ATOM 1260 C CA . ALA A 1 157 ? -2.359 -9.976 6.853 1.00 85.56 157 ALA A CA 1
ATOM 1261 C C . ALA A 1 157 ? -1.791 -10.040 5.425 1.00 85.56 157 ALA A C 1
ATOM 1263 O O . ALA A 1 157 ? -0.990 -10.920 5.120 1.00 85.56 157 ALA A O 1
ATOM 1264 N N . LYS A 1 158 ? -2.210 -9.114 4.554 1.00 83.81 158 LYS A N 1
ATOM 1265 C CA . LYS A 1 158 ? -1.702 -8.969 3.184 1.00 83.81 158 LYS A CA 1
ATOM 1266 C C . LYS A 1 158 ? -0.460 -8.094 3.092 1.00 83.81 158 LYS A C 1
ATOM 1268 O O . LYS A 1 158 ? 0.148 -8.095 2.025 1.00 83.81 158 LYS A O 1
ATOM 1273 N N . LEU A 1 159 ? -0.114 -7.332 4.137 1.00 79.62 159 LEU A N 1
ATOM 1274 C CA . LEU A 1 159 ? 1.081 -6.503 4.140 1.00 79.62 159 LEU A CA 1
ATOM 1275 C C . LEU A 1 159 ? 2.258 -7.460 3.981 1.00 79.62 159 LEU A C 1
ATOM 1277 O O . LEU A 1 159 ? 2.516 -8.271 4.876 1.00 79.62 159 LEU A O 1
ATOM 1281 N N . PRO A 1 160 ? 2.941 -7.421 2.828 1.00 75.75 160 PRO A N 1
ATOM 1282 C CA . PRO A 1 160 ? 4.109 -8.249 2.659 1.00 75.75 160 PRO A CA 1
ATOM 1283 C C . PRO A 1 160 ? 5.120 -7.844 3.733 1.00 75.75 160 PRO A C 1
ATOM 1285 O O . PRO A 1 160 ? 5.184 -6.676 4.132 1.00 75.75 160 PRO A O 1
ATOM 1288 N N . THR A 1 161 ? 5.919 -8.802 4.207 1.00 80.88 161 THR A N 1
ATOM 1289 C CA . THR A 1 161 ? 7.076 -8.466 5.047 1.00 80.88 161 THR A CA 1
ATOM 1290 C C . THR A 1 161 ? 7.859 -7.337 4.368 1.00 80.88 161 THR A C 1
ATOM 1292 O O . THR A 1 161 ? 7.863 -7.284 3.137 1.00 80.88 161 THR A O 1
ATOM 1295 N N . PRO A 1 162 ? 8.540 -6.433 5.093 1.00 76.75 162 PRO A N 1
ATOM 1296 C CA . PRO A 1 162 ? 9.275 -5.334 4.460 1.00 76.75 162 PRO A CA 1
ATOM 1297 C C . PRO A 1 162 ? 10.170 -5.796 3.296 1.00 76.75 162 PRO A C 1
ATOM 1299 O O . PRO A 1 162 ? 10.254 -5.128 2.269 1.00 76.75 162 PRO A O 1
ATOM 1302 N N . LYS A 1 163 ? 10.746 -7.003 3.407 1.00 77.62 163 LYS A N 1
ATOM 1303 C CA . LYS A 1 163 ? 11.479 -7.684 2.330 1.00 77.62 163 LYS A CA 1
ATOM 1304 C C . LYS A 1 163 ? 10.595 -8.038 1.127 1.00 77.62 163 LYS A C 1
ATOM 1306 O O . LYS A 1 163 ? 10.925 -7.667 0.006 1.00 77.62 163 LYS A O 1
ATOM 1311 N N . ALA A 1 164 ? 9.460 -8.705 1.338 1.00 82.12 164 ALA A N 1
ATOM 1312 C CA . ALA A 1 164 ? 8.518 -9.022 0.265 1.00 82.12 164 ALA A CA 1
ATOM 1313 C C . ALA A 1 164 ? 7.879 -7.761 -0.357 1.00 82.12 164 ALA A C 1
ATOM 1315 O O . ALA A 1 164 ? 7.597 -7.741 -1.553 1.00 82.12 164 ALA A O 1
ATOM 1316 N N . ALA A 1 165 ? 7.697 -6.685 0.418 1.00 79.56 165 ALA A N 1
ATOM 1317 C CA . ALA A 1 165 ? 7.196 -5.398 -0.061 1.00 79.56 165 ALA A CA 1
ATOM 1318 C C . ALA A 1 165 ? 8.189 -4.759 -1.035 1.00 79.56 165 ALA A C 1
ATOM 1320 O O . ALA A 1 165 ? 7.817 -4.379 -2.146 1.00 79.56 165 ALA A O 1
ATOM 1321 N N . LYS A 1 166 ? 9.466 -4.706 -0.630 1.00 81.19 166 LYS A N 1
ATOM 1322 C CA . LYS A 1 166 ? 10.578 -4.256 -1.473 1.00 81.19 166 LYS A CA 1
ATOM 1323 C C . LYS A 1 166 ? 10.689 -5.105 -2.743 1.00 81.19 166 LYS A C 1
ATOM 1325 O O . LYS A 1 166 ? 10.762 -4.540 -3.829 1.00 81.19 166 LYS A O 1
ATOM 1330 N N . ALA A 1 167 ? 10.630 -6.433 -2.625 1.00 84.31 167 ALA A N 1
ATOM 1331 C CA . ALA A 1 167 ? 10.702 -7.346 -3.767 1.00 84.31 167 ALA A CA 1
ATOM 1332 C C . ALA A 1 167 ? 9.556 -7.118 -4.767 1.00 84.31 167 ALA A C 1
ATOM 1334 O O . ALA A 1 167 ? 9.805 -6.945 -5.957 1.00 84.31 167 ALA A O 1
ATOM 1335 N N . LYS A 1 168 ? 8.312 -7.014 -4.284 1.00 85.44 168 LYS A N 1
ATOM 1336 C CA . LYS A 1 168 ? 7.144 -6.730 -5.129 1.00 85.44 168 LYS A CA 1
ATOM 1337 C C . LYS A 1 168 ? 7.216 -5.345 -5.779 1.00 85.44 168 LYS A C 1
ATOM 1339 O O . LYS A 1 168 ? 6.847 -5.184 -6.936 1.00 85.44 168 LYS A O 1
ATOM 1344 N N . SER A 1 169 ? 7.699 -4.338 -5.050 1.00 83.88 169 SER A N 1
ATOM 1345 C CA . SER A 1 169 ? 7.924 -2.995 -5.597 1.00 83.88 169 SER A CA 1
ATOM 1346 C C . SER A 1 169 ? 8.975 -3.009 -6.716 1.00 83.88 169 SER A C 1
ATOM 1348 O O . SER A 1 169 ? 8.740 -2.452 -7.789 1.00 83.88 169 SER A O 1
ATOM 1350 N N . ARG A 1 170 ? 10.096 -3.719 -6.507 1.00 84.25 170 ARG A N 1
ATOM 1351 C CA . ARG A 1 170 ? 11.146 -3.943 -7.518 1.00 84.25 170 ARG A CA 1
ATOM 1352 C C . ARG A 1 170 ? 10.583 -4.631 -8.759 1.00 84.25 170 ARG A C 1
ATOM 1354 O O . ARG A 1 170 ? 10.807 -4.152 -9.866 1.00 84.25 170 ARG A O 1
ATOM 1361 N N . GLU A 1 171 ? 9.813 -5.697 -8.573 1.00 89.25 171 GLU A N 1
ATOM 1362 C CA . GLU A 1 171 ? 9.162 -6.425 -9.663 1.00 89.25 171 GLU A CA 1
ATOM 1363 C C . GLU A 1 171 ? 8.213 -5.523 -10.468 1.00 89.25 171 GLU A C 1
ATOM 1365 O O . GLU A 1 171 ? 8.304 -5.456 -11.694 1.00 89.25 171 GLU A O 1
ATOM 1370 N N . ASN A 1 172 ? 7.329 -4.788 -9.789 1.00 88.25 172 ASN A N 1
ATOM 1371 C CA . ASN A 1 172 ? 6.400 -3.867 -10.443 1.00 88.25 172 ASN A CA 1
ATOM 1372 C C . ASN A 1 172 ? 7.143 -2.800 -11.254 1.00 88.25 172 ASN A C 1
ATOM 1374 O O . ASN A 1 172 ? 6.756 -2.497 -12.381 1.00 88.25 172 ASN A O 1
ATOM 1378 N N . ARG A 1 173 ? 8.239 -2.259 -10.707 1.00 85.69 173 ARG A N 1
ATOM 1379 C CA . ARG A 1 173 ? 9.092 -1.290 -11.400 1.00 85.69 173 ARG A CA 1
ATOM 1380 C C . ARG A 1 173 ? 9.730 -1.889 -12.653 1.00 85.69 173 ARG A C 1
ATOM 1382 O O . ARG A 1 173 ? 9.715 -1.252 -13.701 1.00 85.69 173 ARG A O 1
ATOM 1389 N N . GLN A 1 174 ? 10.269 -3.100 -12.553 1.00 89.38 174 GLN A N 1
ATOM 1390 C CA . GLN A 1 174 ? 10.868 -3.826 -13.673 1.00 89.38 174 GLN A CA 1
ATOM 1391 C C . GLN A 1 174 ? 9.854 -4.089 -14.797 1.00 89.38 174 GLN A C 1
ATOM 1393 O O . GLN A 1 174 ? 10.156 -3.865 -15.971 1.00 89.38 174 GLN A O 1
ATOM 1398 N N . ARG A 1 175 ? 8.630 -4.501 -14.442 1.00 92.38 175 ARG A N 1
ATOM 1399 C CA . ARG A 1 175 ? 7.523 -4.697 -15.394 1.00 92.38 175 ARG A CA 1
ATOM 1400 C C . ARG A 1 175 ? 7.130 -3.391 -16.081 1.00 92.38 175 ARG A C 1
ATOM 1402 O O . ARG A 1 175 ? 7.071 -3.362 -17.308 1.00 92.38 175 ARG A O 1
ATOM 1409 N N . ALA A 1 176 ? 6.940 -2.321 -15.310 1.00 90.12 176 ALA A N 1
ATOM 1410 C CA . ALA A 1 176 ? 6.617 -1.004 -15.853 1.00 90.12 176 ALA A CA 1
ATOM 1411 C C . ALA A 1 176 ? 7.713 -0.509 -16.808 1.00 90.12 176 ALA A C 1
ATOM 1413 O O . ALA A 1 176 ? 7.421 -0.077 -17.918 1.00 90.12 176 ALA A O 1
ATOM 1414 N N . LEU A 1 177 ? 8.989 -0.649 -16.434 1.00 89.50 177 LEU A N 1
ATOM 1415 C CA . LEU A 1 177 ? 10.104 -0.236 -17.285 1.00 89.50 177 LEU A CA 1
ATOM 1416 C C . LEU A 1 177 ? 10.147 -1.017 -18.607 1.00 89.50 177 LEU A C 1
ATOM 1418 O O . LEU A 1 177 ? 10.352 -0.414 -19.661 1.00 89.50 177 LEU A O 1
ATOM 1422 N N . ARG A 1 178 ? 9.894 -2.335 -18.574 1.00 93.31 178 ARG A N 1
ATOM 1423 C CA . ARG A 1 178 ? 9.742 -3.144 -19.795 1.00 93.31 178 ARG A CA 1
ATOM 1424 C C . ARG A 1 178 ? 8.662 -2.573 -20.698 1.00 93.31 178 ARG A C 1
ATOM 1426 O O . ARG A 1 178 ? 8.897 -2.326 -21.877 1.00 93.31 178 ARG A O 1
ATOM 1433 N N . GLU A 1 179 ? 7.474 -2.389 -20.132 1.00 93.56 179 GLU A N 1
ATOM 1434 C CA . GLU A 1 179 ? 6.296 -1.926 -20.854 1.00 93.56 179 GLU A CA 1
ATOM 1435 C C . GLU A 1 179 ? 6.549 -0.562 -21.496 1.00 93.56 179 GLU A C 1
ATOM 1437 O O . GLU A 1 179 ? 6.243 -0.359 -22.670 1.00 93.56 179 GLU A O 1
ATOM 1442 N N . HIS A 1 180 ? 7.190 0.345 -20.761 1.00 91.44 180 HIS A N 1
ATOM 1443 C CA . HIS A 1 180 ? 7.540 1.676 -21.236 1.00 91.44 180 HIS A CA 1
ATOM 1444 C C . HIS A 1 180 ? 8.491 1.628 -22.438 1.00 91.44 180 HIS A C 1
ATOM 1446 O O . HIS A 1 180 ? 8.236 2.302 -23.438 1.00 91.44 180 HIS A O 1
ATOM 1452 N N . ARG A 1 181 ? 9.548 0.806 -22.375 1.00 92.75 181 ARG A N 1
ATOM 1453 C CA . ARG A 1 181 ? 10.520 0.646 -23.471 1.00 92.75 181 ARG A CA 1
ATOM 1454 C C . ARG A 1 181 ? 9.896 0.000 -24.702 1.00 92.75 181 ARG A C 1
ATOM 1456 O O . ARG A 1 181 ? 10.068 0.516 -25.803 1.00 92.75 181 ARG A O 1
ATOM 1463 N N . VAL A 1 182 ? 9.118 -1.070 -24.521 1.00 94.44 182 VAL A N 1
ATOM 1464 C CA . VAL A 1 182 ? 8.394 -1.742 -25.615 1.00 94.44 182 VAL A CA 1
ATOM 1465 C C . VAL A 1 182 ? 7.420 -0.773 -26.282 1.00 94.44 182 VAL A C 1
ATOM 1467 O O . VAL A 1 182 ? 7.412 -0.641 -27.505 1.00 94.44 182 VAL A O 1
ATOM 1470 N N . LYS A 1 183 ? 6.621 -0.049 -25.491 1.00 93.88 183 LYS A N 1
ATOM 1471 C CA . LYS A 1 183 ? 5.654 0.932 -25.999 1.00 93.88 183 LYS A CA 1
ATOM 1472 C C . LYS A 1 183 ? 6.346 2.057 -26.766 1.00 93.88 183 LYS A C 1
ATOM 1474 O O . LYS A 1 183 ? 5.906 2.400 -27.860 1.00 93.88 183 LYS A O 1
ATOM 1479 N N . ALA A 1 184 ? 7.434 2.604 -26.223 1.00 92.12 184 ALA A N 1
ATOM 1480 C CA . ALA A 1 184 ? 8.225 3.626 -26.898 1.00 92.12 184 ALA A CA 1
ATOM 1481 C C . ALA A 1 184 ? 8.792 3.100 -28.224 1.00 92.12 184 ALA A C 1
ATOM 1483 O O . ALA A 1 184 ? 8.574 3.710 -29.268 1.00 92.12 184 ALA A O 1
ATOM 1484 N N . CYS A 1 185 ? 9.428 1.927 -28.206 1.00 94.62 1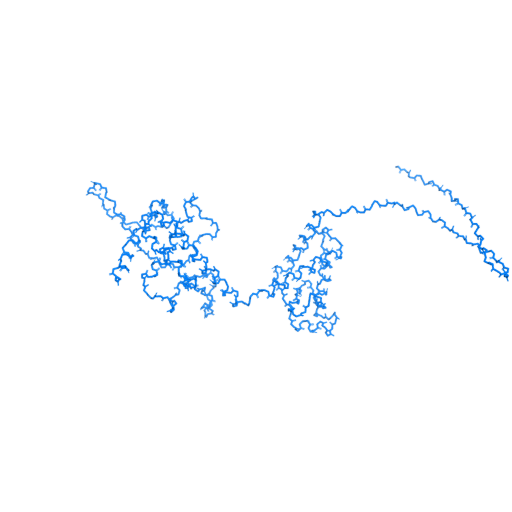85 CYS A N 1
ATOM 1485 C CA . CYS A 1 185 ? 9.989 1.301 -29.398 1.00 94.62 185 CYS A CA 1
ATOM 1486 C C . CYS A 1 185 ? 8.920 1.082 -30.479 1.00 94.62 185 CYS A C 1
ATOM 1488 O O . CYS A 1 185 ? 9.100 1.532 -31.605 1.00 94.62 185 CYS A O 1
ATOM 1490 N N . ARG A 1 186 ? 7.753 0.517 -30.135 1.00 94.94 186 ARG A N 1
ATOM 1491 C CA . ARG A 1 186 ? 6.634 0.315 -31.077 1.00 94.94 186 ARG A CA 1
ATOM 1492 C C . ARG A 1 186 ? 6.102 1.616 -31.677 1.00 94.94 186 ARG A C 1
ATOM 1494 O O . ARG A 1 186 ? 5.781 1.650 -32.864 1.00 94.94 186 ARG A O 1
ATOM 1501 N N . ASN A 1 187 ? 6.011 2.682 -30.880 1.00 92.69 187 ASN A N 1
ATOM 1502 C CA . ASN A 1 187 ? 5.549 3.984 -31.363 1.00 92.69 187 ASN A CA 1
ATOM 1503 C C . ASN A 1 187 ? 6.485 4.548 -32.442 1.00 92.69 187 ASN A C 1
ATOM 1505 O O . ASN A 1 187 ? 6.011 5.061 -33.457 1.00 92.69 187 ASN A O 1
ATOM 1509 N N . TYR A 1 188 ? 7.798 4.417 -32.245 1.00 93.00 188 TYR A N 1
ATOM 1510 C CA . TYR A 1 188 ? 8.802 4.931 -33.178 1.00 93.00 188 TYR A CA 1
ATOM 1511 C C . TYR A 1 188 ? 9.155 3.964 -34.310 1.00 93.00 188 TYR A C 1
ATOM 1513 O O . TYR A 1 188 ? 9.539 4.418 -35.381 1.00 93.00 188 TYR A O 1
ATOM 1521 N N . ALA A 1 189 ? 8.929 2.660 -34.151 1.00 94.81 189 ALA A N 1
ATOM 1522 C CA . ALA A 1 189 ? 9.168 1.645 -35.181 1.00 94.81 189 ALA A CA 1
ATOM 1523 C C . ALA A 1 189 ? 8.328 1.841 -36.464 1.00 94.81 189 ALA A C 1
ATOM 1525 O O . ALA A 1 189 ? 8.609 1.259 -37.517 1.00 94.81 189 ALA A O 1
ATOM 1526 N N . ARG A 1 190 ? 7.274 2.666 -36.395 1.00 91.06 190 ARG A N 1
ATOM 1527 C CA . ARG A 1 190 ? 6.515 3.115 -37.573 1.00 91.06 190 ARG A CA 1
ATOM 1528 C C . ARG A 1 190 ? 7.294 4.120 -38.424 1.00 91.06 190 ARG A C 1
ATOM 1530 O O . ARG A 1 190 ? 7.108 4.128 -39.633 1.00 91.06 190 ARG A O 1
ATOM 1537 N N . GLN A 1 191 ? 8.124 4.945 -37.790 1.00 92.50 191 GLN A N 1
ATOM 1538 C CA . GLN A 1 191 ? 8.922 6.005 -38.415 1.00 92.50 191 GLN A CA 1
ATOM 1539 C C . GLN A 1 191 ? 10.327 5.509 -38.766 1.00 92.50 191 GLN A C 1
ATOM 1541 O O . GLN A 1 191 ? 10.859 5.865 -39.810 1.00 92.50 191 GLN A O 1
ATOM 1546 N N . ASP A 1 192 ? 10.899 4.654 -37.918 1.00 92.31 192 ASP A N 1
ATOM 1547 C CA . ASP A 1 192 ? 12.244 4.116 -38.073 1.00 92.31 192 ASP A CA 1
ATOM 1548 C C . ASP A 1 192 ? 12.206 2.585 -38.167 1.00 92.31 192 ASP A C 1
ATOM 1550 O O . ASP A 1 192 ? 11.868 1.878 -37.213 1.00 92.31 192 ASP A O 1
ATOM 1554 N N . HIS A 1 193 ? 12.551 2.064 -39.343 1.00 89.88 193 HIS A N 1
ATOM 1555 C CA . HIS A 1 193 ? 12.557 0.629 -39.608 1.00 89.88 193 HIS A CA 1
ATOM 1556 C C . HIS A 1 193 ? 13.645 -0.108 -38.814 1.00 89.88 193 HIS A C 1
ATOM 1558 O O . HIS A 1 193 ? 13.465 -1.288 -38.509 1.00 89.88 193 HIS A O 1
ATOM 1564 N N . THR A 1 194 ? 14.734 0.566 -38.423 1.00 89.25 194 THR A N 1
ATOM 1565 C CA . THR A 1 194 ? 15.806 -0.052 -37.634 1.00 89.25 194 THR A CA 1
ATOM 1566 C C . THR A 1 194 ? 15.302 -0.477 -36.261 1.00 89.25 194 THR A C 1
ATOM 1568 O O . THR A 1 194 ? 15.718 -1.525 -35.771 1.00 89.25 194 THR A O 1
ATOM 1571 N N . LEU A 1 195 ? 14.338 0.261 -35.693 1.00 91.38 195 LEU A N 1
ATOM 1572 C CA . LEU A 1 195 ? 13.743 -0.024 -34.391 1.00 91.38 195 LEU A CA 1
ATOM 1573 C C . LEU A 1 195 ? 12.822 -1.246 -34.391 1.00 91.38 195 LEU A C 1
ATOM 1575 O O . LEU A 1 195 ? 12.641 -1.862 -33.342 1.00 91.38 195 LEU A O 1
ATOM 1579 N N . ARG A 1 196 ? 12.273 -1.642 -35.550 1.00 91.19 196 ARG A N 1
ATOM 1580 C CA . ARG A 1 196 ? 11.373 -2.806 -35.651 1.00 91.19 196 ARG A CA 1
ATOM 1581 C C . ARG A 1 196 ? 12.034 -4.082 -35.145 1.00 91.19 196 ARG A C 1
ATOM 1583 O O . ARG A 1 196 ? 11.396 -4.831 -34.415 1.00 91.19 196 ARG A O 1
ATOM 1590 N N . ARG A 1 197 ? 13.323 -4.276 -35.446 1.00 89.81 197 ARG A N 1
ATOM 1591 C CA . ARG A 1 197 ? 14.084 -5.461 -35.016 1.00 89.81 197 ARG A CA 1
ATOM 1592 C C . ARG A 1 197 ? 14.186 -5.582 -33.489 1.00 89.81 197 ARG A C 1
ATOM 1594 O O . ARG A 1 197 ? 14.293 -6.682 -32.960 1.00 89.81 197 ARG A O 1
ATOM 1601 N N . PHE A 1 198 ? 14.129 -4.457 -32.770 1.00 91.88 198 PHE A N 1
ATOM 1602 C CA . PHE A 1 198 ? 14.221 -4.453 -31.310 1.00 91.88 198 PHE A CA 1
ATOM 1603 C C . PHE A 1 198 ? 12.879 -4.669 -30.618 1.00 91.88 198 PHE A C 1
ATOM 1605 O O . PHE A 1 198 ? 12.878 -4.997 -29.435 1.00 91.88 198 PHE A O 1
ATOM 1612 N N . VAL A 1 199 ? 11.750 -4.510 -31.317 1.00 93.44 199 VAL A N 1
ATOM 1613 C CA . VAL A 1 199 ? 10.429 -4.779 -30.733 1.00 93.44 199 VAL A CA 1
ATOM 1614 C C . VAL A 1 199 ? 10.343 -6.247 -30.322 1.00 93.44 199 VAL A C 1
ATOM 1616 O O . VAL A 1 199 ? 10.086 -6.531 -29.154 1.00 93.44 199 VAL A O 1
ATOM 1619 N N . ASP A 1 200 ? 10.672 -7.158 -31.241 1.00 92.38 200 ASP A N 1
ATOM 1620 C CA . ASP A 1 200 ? 10.642 -8.601 -30.984 1.00 92.38 200 ASP A CA 1
ATOM 1621 C C . ASP A 1 200 ? 11.647 -9.006 -29.898 1.00 92.38 200 ASP A C 1
ATOM 1623 O O . ASP A 1 200 ? 11.341 -9.826 -29.027 1.00 92.38 200 ASP A O 1
ATOM 1627 N N . LEU A 1 201 ? 12.836 -8.393 -29.904 1.00 92.69 201 LEU A N 1
ATOM 1628 C CA . LEU A 1 201 ? 13.855 -8.618 -28.880 1.00 92.69 201 LEU A CA 1
ATOM 1629 C C . LEU A 1 201 ? 13.369 -8.182 -27.488 1.00 92.69 201 LEU A C 1
ATOM 1631 O O . LEU A 1 201 ? 13.465 -8.953 -26.533 1.00 92.69 201 LEU A O 1
ATOM 1635 N N . LEU A 1 202 ? 12.814 -6.972 -27.359 1.00 93.31 202 LEU A N 1
ATOM 1636 C CA . LEU A 1 202 ? 12.282 -6.457 -26.092 1.00 93.31 202 LEU A CA 1
ATOM 1637 C C . LEU A 1 202 ? 11.059 -7.250 -25.610 1.00 93.31 202 LEU A C 1
ATOM 1639 O O . LEU A 1 202 ? 10.858 -7.392 -24.401 1.00 93.31 202 LEU A O 1
ATOM 1643 N N . ASP A 1 203 ? 10.258 -7.786 -26.532 1.00 93.50 203 ASP A N 1
ATOM 1644 C CA . ASP A 1 203 ? 9.130 -8.649 -26.197 1.00 93.50 203 ASP A CA 1
ATOM 1645 C C . ASP A 1 203 ? 9.583 -10.004 -25.637 1.00 93.50 203 ASP A C 1
ATOM 1647 O O . ASP A 1 203 ? 8.979 -10.505 -24.686 1.00 93.50 203 ASP A O 1
ATOM 1651 N N . ARG A 1 204 ? 10.681 -10.569 -26.143 1.00 94.38 204 ARG A N 1
ATOM 1652 C CA . ARG A 1 204 ? 11.263 -11.809 -25.599 1.00 94.38 204 ARG A CA 1
ATOM 1653 C C . ARG A 1 204 ? 12.031 -11.585 -24.299 1.00 94.38 204 ARG A C 1
ATOM 1655 O O . ARG A 1 204 ? 12.119 -12.494 -23.475 1.00 94.38 204 ARG A O 1
ATOM 1662 N N . LEU A 1 205 ? 12.576 -10.386 -24.096 1.00 92.38 205 LEU A N 1
ATOM 1663 C CA . LEU A 1 205 ? 13.382 -10.082 -22.922 1.00 92.38 205 LEU A CA 1
ATOM 1664 C C . LEU A 1 205 ? 12.500 -10.056 -21.649 1.00 92.38 205 LEU A C 1
ATOM 1666 O O . LEU A 1 205 ? 11.498 -9.328 -21.591 1.00 92.38 205 LEU A O 1
ATOM 1670 N N . PRO A 1 206 ? 12.842 -10.831 -20.603 1.00 93.81 206 PRO A N 1
ATOM 1671 C CA . PRO A 1 206 ? 12.033 -10.909 -19.396 1.00 93.81 206 PRO A CA 1
ATOM 1672 C C . PRO A 1 206 ? 12.124 -9.618 -18.575 1.00 93.81 206 PRO A C 1
ATOM 1674 O O . PRO A 1 206 ? 13.140 -8.921 -18.579 1.00 93.81 206 PRO A O 1
ATOM 1677 N N . TYR A 1 207 ? 11.072 -9.301 -17.811 1.00 92.44 207 TYR A N 1
ATOM 1678 C CA . TYR A 1 207 ? 11.021 -8.052 -17.037 1.00 92.44 207 TYR A CA 1
ATOM 1679 C C . TYR A 1 207 ? 12.160 -7.938 -16.014 1.00 92.44 207 TYR A C 1
ATOM 1681 O O . TYR A 1 207 ? 12.663 -6.841 -15.787 1.00 92.44 207 TYR A O 1
ATOM 1689 N N . TYR A 1 208 ? 12.618 -9.048 -15.427 1.00 88.75 208 TYR A N 1
ATOM 1690 C CA . TYR A 1 208 ? 13.693 -9.016 -14.434 1.00 88.75 208 TYR A CA 1
ATOM 1691 C C . TYR A 1 208 ? 15.041 -8.564 -15.020 1.00 88.75 208 TYR A C 1
ATOM 1693 O O . TYR A 1 208 ? 15.878 -8.069 -14.270 1.00 88.75 208 TYR A O 1
ATOM 1701 N N . ALA A 1 209 ? 15.222 -8.642 -16.345 1.00 88.25 209 ALA A N 1
ATOM 1702 C CA . ALA A 1 209 ? 16.408 -8.152 -17.049 1.00 88.25 209 ALA A CA 1
ATOM 1703 C C . ALA A 1 209 ? 16.366 -6.635 -17.347 1.00 88.25 209 ALA A C 1
ATOM 1705 O O . ALA A 1 209 ? 17.302 -6.091 -17.927 1.00 88.25 209 ALA A O 1
ATOM 1706 N N . MET A 1 210 ? 15.290 -5.929 -16.973 1.00 85.81 210 MET A N 1
ATOM 1707 C CA . MET A 1 210 ? 15.050 -4.544 -17.411 1.00 85.81 210 MET A CA 1
ATOM 1708 C C . MET A 1 210 ? 15.722 -3.482 -16.551 1.00 85.81 210 MET A C 1
ATOM 1710 O O . MET A 1 210 ? 16.019 -2.398 -17.051 1.00 85.81 210 MET A O 1
ATOM 1714 N N . SER A 1 211 ? 15.965 -3.750 -15.271 1.00 76.38 211 SER A N 1
ATOM 1715 C CA . SER A 1 211 ? 16.644 -2.790 -14.402 1.00 76.38 211 SER A CA 1
ATOM 1716 C C . SER A 1 211 ? 17.586 -3.484 -13.441 1.00 76.38 211 SER A C 1
ATOM 1718 O O . SER A 1 211 ? 17.169 -4.381 -12.699 1.00 76.38 211 SER A O 1
ATOM 1720 N N . GLY A 1 212 ? 18.817 -2.977 -13.406 1.00 66.56 212 GLY A N 1
ATOM 1721 C CA . GLY A 1 212 ? 19.746 -3.237 -12.319 1.00 66.56 212 GLY A CA 1
ATOM 1722 C C . GLY A 1 212 ? 19.655 -2.248 -11.163 1.00 66.56 212 GLY A C 1
ATOM 1723 O O . GLY A 1 212 ? 20.330 -2.459 -10.171 1.00 66.56 212 GLY A O 1
ATOM 1724 N N . ASP A 1 213 ? 18.812 -1.213 -11.266 1.00 61.66 213 ASP A N 1
ATOM 1725 C CA . ASP A 1 213 ? 18.655 -0.203 -10.218 1.00 61.66 213 ASP A CA 1
ATOM 1726 C C . ASP A 1 213 ? 18.236 -0.833 -8.891 1.00 61.66 213 ASP A C 1
ATOM 1728 O O . ASP A 1 213 ? 17.061 -1.148 -8.655 1.00 61.66 213 ASP A O 1
ATOM 1732 N N . GLU A 1 214 ? 19.209 -0.952 -8.004 1.00 55.81 214 GLU A N 1
ATOM 1733 C CA . GLU A 1 214 ? 18.978 -1.186 -6.596 1.00 55.81 214 GLU A CA 1
ATOM 1734 C C . GLU A 1 214 ? 18.782 0.190 -5.954 1.00 55.81 214 GLU A C 1
ATOM 1736 O O . GLU A 1 214 ? 19.538 1.129 -6.194 1.00 55.81 214 GLU A O 1
ATOM 1741 N N . THR A 1 215 ? 17.705 0.372 -5.188 1.00 55.53 215 THR A N 1
ATOM 1742 C CA . THR A 1 215 ? 17.659 1.503 -4.255 1.00 55.53 215 THR A CA 1
ATOM 1743 C C . THR A 1 215 ? 18.854 1.347 -3.329 1.00 55.53 215 THR A C 1
ATOM 1745 O O . THR A 1 215 ? 18.915 0.341 -2.621 1.00 55.53 215 THR A O 1
ATOM 1748 N N . ASP A 1 216 ? 19.736 2.344 -3.296 1.00 49.72 216 ASP A N 1
ATOM 1749 C CA . ASP A 1 216 ? 20.936 2.429 -2.448 1.00 49.72 216 ASP A CA 1
ATOM 1750 C C . ASP A 1 216 ? 20.601 2.566 -0.943 1.00 49.72 216 ASP A C 1
ATOM 1752 O O . ASP A 1 216 ? 21.292 3.191 -0.147 1.00 49.72 216 ASP A O 1
ATOM 1756 N N . ALA A 1 217 ? 19.458 2.017 -0.534 1.00 54.03 217 ALA A N 1
ATOM 1757 C CA . ALA A 1 217 ? 18.933 2.091 0.815 1.00 54.03 217 ALA A CA 1
ATOM 1758 C C . ALA A 1 217 ? 19.645 1.126 1.773 1.00 54.03 217 ALA A C 1
ATOM 1760 O O . ALA A 1 217 ? 19.426 1.222 2.978 1.00 54.03 217 ALA A O 1
ATOM 1761 N N . GLU A 1 218 ? 20.441 0.176 1.267 1.00 51.91 218 GLU A N 1
ATOM 1762 C CA . GLU A 1 218 ? 21.145 -0.803 2.107 1.00 51.91 218 GLU A CA 1
ATOM 1763 C C . GLU A 1 218 ? 22.623 -0.445 2.324 1.00 51.91 218 GLU A C 1
ATOM 1765 O O . GLU A 1 218 ? 23.122 -0.658 3.430 1.00 51.91 218 GLU A O 1
ATOM 1770 N N . ALA A 1 219 ? 23.298 0.204 1.365 1.00 49.28 219 ALA A N 1
ATOM 1771 C CA . ALA A 1 219 ? 24.712 0.563 1.516 1.00 49.28 219 ALA A CA 1
ATOM 1772 C C . ALA A 1 219 ? 24.951 1.845 2.338 1.00 49.28 219 ALA A C 1
ATOM 1774 O O . ALA A 1 219 ? 26.045 2.036 2.862 1.00 49.28 219 ALA A O 1
ATOM 1775 N N . SER A 1 220 ? 23.943 2.706 2.531 1.00 48.28 220 SER A N 1
ATOM 1776 C CA . SER A 1 220 ? 24.118 3.991 3.234 1.00 48.28 220 SER A CA 1
ATOM 1777 C C . SER A 1 220 ? 24.035 3.910 4.771 1.00 48.28 220 SER A C 1
ATOM 1779 O O . SER A 1 220 ? 23.920 4.943 5.431 1.00 48.28 220 SER A O 1
ATOM 1781 N N . THR A 1 221 ? 24.031 2.716 5.370 1.00 50.69 221 THR A N 1
ATOM 1782 C CA . THR A 1 221 ? 23.853 2.572 6.832 1.00 50.69 221 THR A CA 1
ATOM 1783 C C . THR A 1 221 ? 25.148 2.829 7.619 1.00 50.69 221 THR A C 1
ATOM 1785 O O . THR A 1 221 ? 25.110 2.972 8.837 1.00 50.69 221 THR A O 1
ATOM 1788 N N . SER A 1 222 ? 26.302 2.915 6.954 1.00 49.44 222 SER A N 1
ATOM 1789 C CA . SER A 1 222 ? 27.617 2.896 7.610 1.00 49.44 222 SER A CA 1
ATOM 1790 C C . SER A 1 222 ? 28.239 4.264 7.910 1.00 49.44 222 SER A C 1
ATOM 1792 O O . SER A 1 222 ? 29.224 4.308 8.641 1.00 49.44 222 SER A O 1
ATOM 1794 N N . ILE A 1 223 ? 27.705 5.388 7.420 1.00 50.44 223 ILE A N 1
ATOM 1795 C CA . ILE A 1 223 ? 28.289 6.712 7.700 1.00 50.44 223 ILE A CA 1
ATOM 1796 C C . ILE A 1 223 ? 27.153 7.707 7.934 1.00 50.44 223 ILE A C 1
ATOM 1798 O O . ILE A 1 223 ? 26.305 7.877 7.066 1.00 50.44 223 ILE A O 1
ATOM 1802 N N . GLY A 1 224 ? 27.124 8.350 9.108 1.00 50.97 224 GLY A N 1
ATOM 1803 C CA . GLY A 1 224 ? 26.066 9.244 9.614 1.00 50.97 224 GLY A CA 1
ATOM 1804 C C . GLY A 1 224 ? 25.816 10.543 8.829 1.00 50.97 224 GLY A C 1
ATOM 1805 O O . GLY A 1 224 ? 25.462 11.564 9.417 1.00 50.97 224 GLY A O 1
ATOM 1806 N N . ILE A 1 225 ? 25.993 10.529 7.510 1.00 49.47 225 ILE A N 1
ATOM 1807 C CA . ILE A 1 225 ? 25.677 11.627 6.605 1.00 49.47 225 ILE A CA 1
ATOM 1808 C C . ILE A 1 225 ? 24.178 11.568 6.299 1.00 49.47 225 ILE A C 1
ATOM 1810 O O . ILE A 1 225 ? 23.623 10.533 5.936 1.00 49.47 225 ILE A O 1
ATOM 1814 N N . ARG A 1 226 ? 23.508 12.702 6.516 1.00 48.66 226 ARG A N 1
ATOM 1815 C CA . ARG A 1 226 ? 22.053 12.857 6.435 1.00 48.66 226 ARG A CA 1
ATOM 1816 C C . ARG A 1 226 ? 21.473 12.253 5.150 1.00 48.66 226 ARG A C 1
ATOM 1818 O O . ARG A 1 226 ? 21.880 12.563 4.037 1.00 48.66 226 ARG A O 1
ATOM 1825 N N . LYS A 1 227 ? 20.441 11.443 5.369 1.00 49.16 227 LYS A N 1
ATOM 1826 C CA . LYS A 1 227 ? 19.598 10.683 4.440 1.00 49.16 227 LYS A CA 1
ATOM 1827 C C . LYS A 1 227 ? 18.727 11.569 3.528 1.00 49.16 227 LYS A C 1
ATOM 1829 O O . LYS A 1 227 ? 17.521 11.367 3.456 1.00 49.16 227 LYS A O 1
ATOM 1834 N N . THR A 1 228 ? 19.279 12.615 2.913 1.00 50.53 228 THR A N 1
ATOM 1835 C CA . THR A 1 228 ? 18.473 13.620 2.191 1.00 50.53 228 THR A CA 1
ATOM 1836 C C . THR A 1 228 ? 18.426 13.434 0.680 1.00 50.53 228 THR A C 1
ATOM 1838 O O . THR A 1 228 ? 17.601 14.075 0.035 1.00 50.53 228 THR A O 1
ATOM 1841 N N . ILE A 1 229 ? 19.235 12.549 0.093 1.00 52.50 229 ILE A N 1
ATOM 1842 C CA . ILE A 1 229 ? 19.168 12.267 -1.345 1.00 52.50 229 ILE A CA 1
ATOM 1843 C C . ILE A 1 229 ? 19.275 10.757 -1.546 1.00 52.50 229 ILE A C 1
ATOM 1845 O O . ILE A 1 229 ? 20.369 10.208 -1.620 1.00 52.50 229 ILE A O 1
ATOM 1849 N N . GLU A 1 230 ? 18.130 10.076 -1.615 1.00 55.59 230 GLU A N 1
ATOM 1850 C CA . GLU A 1 230 ? 18.047 8.707 -2.137 1.00 55.59 230 GLU A CA 1
ATOM 1851 C C . GLU A 1 230 ? 18.410 8.745 -3.632 1.00 55.59 230 GLU A C 1
ATOM 1853 O O . GLU A 1 230 ? 17.553 8.882 -4.507 1.00 55.59 230 GLU A O 1
ATOM 1858 N N . GLY A 1 231 ? 19.710 8.727 -3.926 1.00 56.22 231 GLY A N 1
ATOM 1859 C CA . GLY A 1 231 ? 20.226 8.619 -5.281 1.00 56.22 231 GLY A CA 1
ATOM 1860 C C . GLY A 1 231 ? 20.011 7.203 -5.804 1.00 56.22 231 GLY A C 1
ATOM 1861 O O . GLY A 1 231 ? 20.313 6.227 -5.123 1.00 56.22 231 GLY A O 1
ATOM 1862 N N . TYR A 1 232 ? 19.491 7.079 -7.022 1.00 59.16 232 TYR A N 1
ATOM 1863 C CA . TYR A 1 232 ? 19.545 5.813 -7.746 1.00 59.16 232 TYR A CA 1
ATOM 1864 C C . TYR A 1 232 ? 20.928 5.704 -8.379 1.00 59.16 232 TYR A C 1
ATOM 1866 O O . TYR A 1 232 ? 21.243 6.464 -9.299 1.00 59.16 232 TYR A O 1
ATOM 1874 N N . SER A 1 233 ? 21.751 4.786 -7.877 1.00 60.56 233 SER A N 1
ATOM 1875 C CA . SER A 1 233 ? 22.982 4.383 -8.544 1.00 60.56 233 SER A CA 1
ATOM 1876 C C . SER A 1 233 ? 22.669 3.213 -9.481 1.00 60.56 233 SER A C 1
ATOM 1878 O O . SER A 1 233 ? 22.002 2.246 -9.112 1.00 60.56 233 SER A O 1
ATOM 1880 N N . ILE A 1 234 ? 23.113 3.318 -10.735 1.00 65.00 234 ILE A N 1
ATOM 1881 C CA . ILE A 1 234 ? 23.062 2.188 -11.665 1.00 65.00 234 ILE A CA 1
ATOM 1882 C C . ILE A 1 234 ? 24.197 1.259 -11.242 1.00 65.00 234 ILE A C 1
ATOM 1884 O O . ILE A 1 234 ? 25.358 1.522 -11.551 1.00 65.00 234 ILE A O 1
ATOM 1888 N N . THR A 1 235 ? 23.878 0.203 -10.502 1.00 66.19 235 THR A N 1
ATOM 1889 C CA . THR A 1 235 ? 24.864 -0.808 -10.126 1.00 66.19 235 THR A CA 1
ATOM 1890 C C . THR A 1 235 ? 25.122 -1.755 -11.300 1.00 66.19 235 THR A C 1
ATOM 1892 O O . THR A 1 235 ? 24.220 -2.114 -12.069 1.00 66.19 235 THR A O 1
ATOM 1895 N N . ASN A 1 236 ? 26.383 -2.159 -11.462 1.00 71.69 236 ASN A N 1
ATOM 1896 C CA . ASN A 1 236 ? 26.758 -3.217 -12.394 1.00 71.69 236 ASN A CA 1
ATOM 1897 C C . ASN A 1 236 ? 26.413 -4.561 -11.749 1.00 71.69 236 ASN A C 1
ATOM 1899 O O . ASN A 1 236 ? 27.154 -5.061 -10.906 1.00 71.69 236 ASN A O 1
ATOM 1903 N N . LEU A 1 237 ? 25.256 -5.123 -12.101 1.00 76.56 237 LEU A N 1
ATOM 1904 C CA . LEU A 1 237 ? 24.855 -6.440 -11.609 1.00 76.56 237 LEU A CA 1
ATOM 1905 C C . LEU A 1 237 ? 25.600 -7.553 -12.365 1.00 76.56 237 LEU A C 1
ATOM 1907 O O . LEU A 1 237 ? 25.734 -7.436 -13.581 1.00 76.56 237 LEU A O 1
ATOM 1911 N N . PRO A 1 238 ? 26.001 -8.660 -11.706 1.00 80.56 238 PRO A N 1
ATOM 1912 C CA . PRO A 1 238 ? 26.782 -9.732 -12.341 1.00 80.56 238 PRO A CA 1
ATOM 1913 C C . PRO A 1 238 ? 26.109 -10.396 -13.548 1.00 80.56 238 PRO A C 1
ATOM 1915 O O . PRO A 1 238 ? 26.782 -10.936 -14.415 1.00 80.56 238 PRO A O 1
ATOM 1918 N N . TRP A 1 239 ? 24.775 -10.375 -13.601 1.00 77.81 239 TRP A N 1
ATOM 1919 C CA . TRP A 1 239 ? 24.003 -10.932 -14.715 1.00 77.81 239 TRP A CA 1
ATOM 1920 C C . TRP A 1 239 ? 23.849 -9.963 -15.892 1.00 77.81 239 TRP A C 1
ATOM 1922 O O . TRP A 1 239 ? 23.365 -10.359 -16.951 1.00 77.81 239 TRP A O 1
ATOM 1932 N N . ARG A 1 240 ? 24.197 -8.683 -15.718 1.00 79.06 240 ARG A N 1
ATOM 1933 C CA . ARG A 1 240 ? 24.153 -7.693 -16.792 1.00 79.06 240 ARG A CA 1
ATOM 1934 C C . ARG A 1 240 ? 25.474 -7.756 -17.548 1.00 79.06 240 ARG A C 1
ATOM 1936 O O . ARG A 1 240 ? 26.529 -7.759 -16.924 1.00 79.06 240 ARG A O 1
ATOM 1943 N N . SER A 1 241 ? 25.408 -7.760 -18.880 1.00 83.62 241 SER A N 1
ATOM 1944 C CA . SER A 1 241 ? 26.618 -7.646 -19.698 1.00 83.62 241 SER A CA 1
ATOM 1945 C C . SER A 1 241 ? 27.417 -6.411 -19.274 1.00 83.62 241 SER A C 1
ATOM 1947 O O . SER A 1 241 ? 26.853 -5.320 -19.142 1.00 83.62 241 SER A O 1
ATOM 1949 N N . SER A 1 242 ? 28.719 -6.595 -19.054 1.00 84.25 242 SER A N 1
ATOM 1950 C CA . SER A 1 242 ? 29.665 -5.509 -18.788 1.00 84.25 242 SER A CA 1
ATOM 1951 C C . SER A 1 242 ? 29.949 -4.667 -20.031 1.00 84.25 242 SER A C 1
ATOM 1953 O O . SER A 1 242 ? 30.605 -3.634 -19.922 1.00 84.25 242 SER A O 1
ATOM 1955 N N . ASP A 1 243 ? 29.463 -5.098 -21.198 1.00 87.38 243 ASP A N 1
ATOM 1956 C CA . ASP A 1 243 ? 29.589 -4.369 -22.448 1.00 87.38 243 ASP A CA 1
ATOM 1957 C C . ASP A 1 243 ? 28.890 -2.993 -22.354 1.00 87.38 243 ASP A C 1
ATOM 1959 O O . ASP A 1 243 ? 27.665 -2.912 -22.146 1.00 87.38 243 ASP A O 1
ATOM 1963 N N . PRO A 1 244 ? 29.638 -1.883 -22.522 1.00 86.12 244 PRO A N 1
ATOM 1964 C CA . PRO A 1 244 ? 29.070 -0.545 -22.574 1.00 86.12 244 PRO A CA 1
ATOM 1965 C C . PRO A 1 244 ? 27.959 -0.412 -23.617 1.00 86.12 244 PRO A C 1
ATOM 1967 O O . PRO A 1 244 ? 26.990 0.310 -23.370 1.00 86.12 244 PRO A O 1
ATOM 1970 N N . ALA A 1 245 ? 28.049 -1.120 -24.744 1.00 86.75 245 ALA A N 1
ATOM 1971 C CA . ALA A 1 245 ? 27.098 -1.024 -25.841 1.00 86.75 245 ALA A CA 1
ATOM 1972 C C . ALA A 1 245 ? 25.681 -1.445 -25.407 1.00 86.75 245 ALA A C 1
ATOM 1974 O O . ALA A 1 245 ? 24.711 -0.742 -25.694 1.00 86.75 245 ALA A O 1
ATOM 1975 N N . VAL A 1 246 ? 25.556 -2.488 -24.577 1.00 85.25 246 VAL A N 1
ATOM 1976 C CA . VAL A 1 246 ? 24.275 -2.908 -23.973 1.00 85.25 246 VAL A CA 1
ATOM 1977 C C . VAL A 1 246 ? 23.727 -1.840 -23.019 1.00 85.25 246 VAL A C 1
ATOM 1979 O O . VAL A 1 246 ? 22.522 -1.577 -22.965 1.00 85.25 246 VAL A O 1
ATOM 1982 N N . THR A 1 247 ? 24.598 -1.177 -22.256 1.00 83.88 247 THR A N 1
ATOM 1983 C CA . THR A 1 247 ? 24.189 -0.073 -21.373 1.00 83.88 247 THR A CA 1
ATOM 1984 C C . THR A 1 247 ? 23.710 1.138 -22.170 1.00 83.88 247 THR A C 1
ATOM 1986 O O . THR A 1 247 ? 22.685 1.732 -21.823 1.00 83.88 247 THR A O 1
ATOM 1989 N N . HIS A 1 248 ? 24.414 1.484 -23.248 1.00 85.06 248 HIS A N 1
ATOM 1990 C CA . HIS A 1 248 ? 24.009 2.525 -24.187 1.00 85.06 248 HIS A CA 1
ATOM 1991 C C . HIS A 1 248 ? 22.664 2.199 -24.834 1.00 85.06 248 HIS A C 1
ATOM 1993 O O . HIS A 1 248 ? 21.779 3.050 -24.839 1.00 85.06 248 HIS A O 1
ATOM 1999 N N . TRP A 1 249 ? 22.466 0.956 -25.264 1.00 87.12 249 TRP A N 1
ATOM 2000 C CA . TRP A 1 249 ? 21.215 0.481 -25.845 1.00 87.12 249 TRP A CA 1
ATOM 2001 C C . TRP A 1 249 ? 20.010 0.703 -24.917 1.00 87.12 249 TRP A C 1
ATOM 2003 O O . TRP A 1 249 ? 19.019 1.320 -25.312 1.00 87.12 249 TRP A O 1
ATOM 2013 N N . PHE 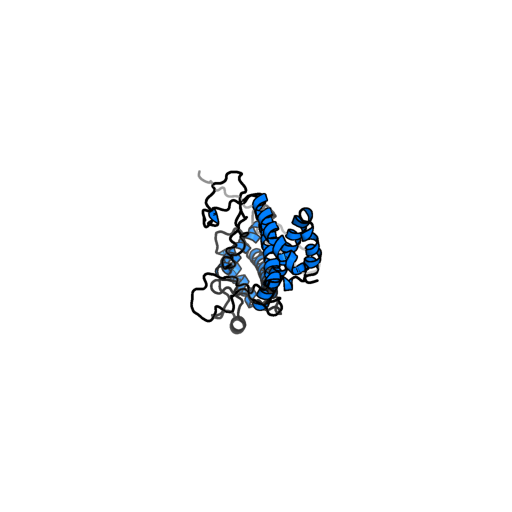A 1 250 ? 20.110 0.310 -23.641 1.00 87.56 250 PHE A N 1
ATOM 2014 C CA . PHE A 1 250 ? 19.042 0.569 -22.666 1.00 87.56 250 PHE A CA 1
ATOM 2015 C C . PHE A 1 250 ? 18.797 2.061 -22.417 1.00 87.56 250 PHE A C 1
ATOM 2017 O O . PHE A 1 250 ? 17.642 2.478 -22.319 1.00 87.56 250 PHE A O 1
ATOM 2024 N N . ARG A 1 251 ? 19.862 2.872 -22.358 1.00 86.56 251 ARG A N 1
ATOM 2025 C CA . ARG A 1 251 ? 19.742 4.332 -22.218 1.00 86.56 251 ARG A CA 1
ATOM 2026 C C . ARG A 1 251 ? 19.010 4.953 -23.401 1.00 86.56 251 ARG A C 1
ATOM 2028 O O . ARG A 1 251 ? 18.185 5.837 -23.195 1.00 86.56 251 ARG A O 1
ATOM 2035 N N . THR A 1 252 ? 19.260 4.473 -24.614 1.00 89.81 252 THR A N 1
ATOM 2036 C CA . THR A 1 252 ? 18.563 4.940 -25.813 1.00 89.81 252 THR A CA 1
ATOM 2037 C C . THR A 1 252 ? 17.061 4.685 -25.721 1.00 89.81 252 THR A C 1
ATOM 2039 O O . THR A 1 252 ? 16.286 5.591 -26.013 1.00 89.81 252 THR A O 1
ATOM 2042 N N . PHE A 1 253 ? 16.611 3.520 -25.240 1.00 91.12 253 PHE A N 1
ATOM 2043 C CA . PHE A 1 253 ? 15.171 3.309 -25.030 1.00 91.12 253 PHE A CA 1
ATOM 2044 C C . PHE A 1 253 ? 14.588 4.145 -23.902 1.00 91.12 253 PHE A C 1
ATOM 2046 O O . PHE A 1 253 ? 13.429 4.544 -23.991 1.00 91.12 253 PHE A O 1
ATOM 2053 N N . ASP A 1 254 ? 15.357 4.414 -22.849 1.00 88.12 254 ASP A N 1
ATOM 2054 C CA . ASP A 1 254 ? 14.906 5.297 -21.777 1.00 88.12 254 ASP A CA 1
ATOM 2055 C C . ASP A 1 254 ? 14.724 6.728 -22.307 1.00 88.12 254 ASP A C 1
ATOM 2057 O O . ASP A 1 254 ? 13.702 7.357 -22.032 1.00 88.12 254 ASP A O 1
ATOM 2061 N N . LEU A 1 255 ? 15.641 7.210 -23.153 1.00 87.25 255 LEU A N 1
ATOM 2062 C CA . LEU A 1 255 ? 15.509 8.486 -23.865 1.00 87.25 255 LEU A CA 1
ATOM 2063 C C . LEU A 1 255 ? 14.330 8.483 -24.845 1.00 87.25 255 LEU A C 1
ATOM 2065 O O . LEU A 1 255 ? 13.575 9.452 -24.890 1.00 87.25 255 LEU A O 1
ATOM 2069 N N . LEU A 1 256 ? 14.129 7.386 -25.579 1.00 90.38 256 LEU A N 1
ATOM 2070 C CA . LEU A 1 256 ? 12.995 7.209 -26.487 1.00 90.38 256 LEU A CA 1
ATOM 2071 C C . LEU A 1 256 ? 11.662 7.210 -25.733 1.00 90.38 256 LEU A C 1
ATOM 2073 O O . LEU A 1 256 ? 10.663 7.737 -26.207 1.00 90.38 256 LEU A O 1
ATOM 2077 N N . HIS A 1 257 ? 11.616 6.617 -24.542 1.00 89.06 257 HIS A N 1
ATOM 2078 C CA . HIS A 1 257 ? 10.438 6.687 -23.692 1.00 89.06 257 HIS A CA 1
ATOM 2079 C C . HIS A 1 257 ? 10.230 8.108 -23.169 1.00 89.06 257 HIS A C 1
ATOM 2081 O O . HIS A 1 257 ? 9.112 8.618 -23.228 1.00 89.06 257 HIS A O 1
ATOM 2087 N N . LEU A 1 258 ? 11.290 8.775 -22.709 1.00 85.81 258 LEU A N 1
ATOM 2088 C CA . LEU A 1 258 ? 11.207 10.157 -22.248 1.00 85.81 258 LEU A CA 1
ATOM 2089 C C . LEU A 1 258 ? 10.678 11.083 -23.335 1.00 85.81 258 LEU A C 1
ATOM 2091 O O . LEU A 1 258 ? 9.765 11.857 -23.055 1.00 85.81 258 LEU A O 1
ATOM 2095 N N . SER A 1 259 ? 11.157 10.960 -24.573 1.00 85.94 259 SER A N 1
ATOM 2096 C CA . SER A 1 259 ? 10.668 11.783 -25.678 1.00 85.94 259 SER A CA 1
ATOM 2097 C C . SER A 1 259 ? 9.157 11.631 -25.880 1.00 85.94 259 SER A C 1
ATOM 2099 O O . SER A 1 259 ? 8.499 12.646 -26.098 1.00 85.94 259 SER A O 1
ATOM 2101 N N . THR A 1 260 ? 8.569 10.435 -25.683 1.00 83.56 260 THR A N 1
ATOM 2102 C CA . THR A 1 260 ? 7.100 10.246 -25.751 1.00 83.56 260 THR A CA 1
ATOM 2103 C C . THR A 1 260 ? 6.318 11.061 -24.718 1.00 83.56 260 THR A C 1
ATOM 2105 O O . THR A 1 260 ? 5.161 11.394 -24.967 1.00 83.56 260 THR A O 1
ATOM 2108 N N . ARG A 1 261 ? 6.931 11.423 -23.585 1.00 78.69 261 ARG A N 1
ATOM 2109 C CA . ARG A 1 261 ? 6.279 12.186 -22.504 1.00 78.69 261 ARG A CA 1
ATOM 2110 C C . ARG A 1 261 ? 6.272 13.693 -22.751 1.00 78.69 261 ARG A C 1
ATOM 2112 O O . ARG A 1 261 ? 5.430 14.393 -22.206 1.00 78.69 261 ARG A O 1
ATOM 2119 N N . TYR A 1 262 ? 7.171 14.196 -23.596 1.00 73.94 262 TYR A N 1
ATOM 2120 C CA . TYR A 1 262 ? 7.303 15.631 -23.879 1.00 73.94 262 TYR A CA 1
ATOM 2121 C C . TYR A 1 262 ? 6.547 16.084 -25.143 1.00 73.94 262 TYR A C 1
ATOM 2123 O O . TYR A 1 262 ? 6.597 17.261 -25.498 1.00 73.94 262 TYR A O 1
ATOM 2131 N N . MET A 1 263 ? 5.837 15.185 -25.838 1.00 60.09 263 MET A N 1
ATOM 2132 C CA . MET A 1 263 ? 5.416 15.427 -27.227 1.00 60.09 263 MET A CA 1
ATOM 2133 C C . MET A 1 263 ? 4.202 16.344 -27.444 1.00 60.09 263 MET A C 1
ATOM 2135 O O . MET A 1 263 ? 3.975 16.708 -28.596 1.00 60.09 263 MET A O 1
ATOM 2139 N N . MET A 1 264 ? 3.429 16.744 -26.425 1.00 56.59 264 MET A N 1
ATOM 2140 C CA . MET A 1 264 ? 2.192 17.515 -26.684 1.00 56.59 264 MET A CA 1
ATOM 2141 C C . MET A 1 264 ? 2.009 18.803 -25.883 1.00 56.59 264 MET A C 1
ATOM 2143 O O . MET A 1 264 ? 1.588 19.801 -26.458 1.00 56.59 264 MET A O 1
ATOM 2147 N N . THR A 1 265 ? 2.353 18.844 -24.600 1.00 61.75 265 THR A N 1
ATOM 2148 C CA . THR A 1 265 ? 2.026 20.002 -23.742 1.00 61.75 265 THR A CA 1
ATOM 2149 C C . THR A 1 265 ? 3.241 20.814 -23.298 1.00 61.75 265 THR A C 1
ATOM 2151 O O . THR A 1 265 ? 3.076 21.771 -22.548 1.00 61.75 265 THR A O 1
ATOM 2154 N N . ARG A 1 266 ? 4.464 20.457 -23.736 1.00 62.12 266 ARG A N 1
ATOM 2155 C CA . ARG A 1 266 ? 5.770 21.017 -23.293 1.00 62.12 266 ARG A CA 1
ATOM 2156 C C . ARG A 1 266 ? 6.034 20.987 -21.778 1.00 62.12 266 ARG A C 1
ATOM 2158 O O . ARG A 1 266 ? 7.158 21.252 -21.365 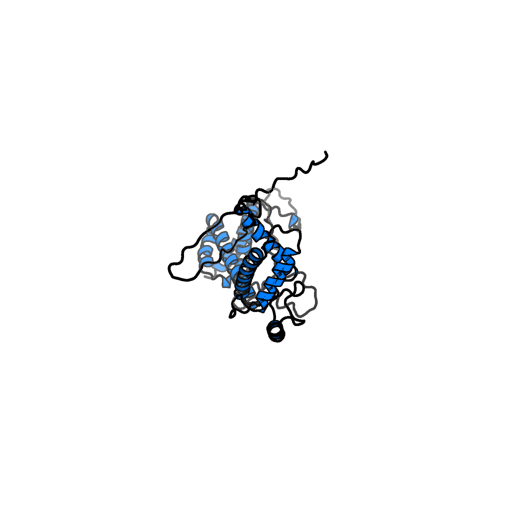1.00 62.12 266 ARG A O 1
ATOM 2165 N N . ASN A 1 267 ? 5.050 20.608 -20.972 1.00 68.19 267 ASN A N 1
ATOM 2166 C CA . ASN A 1 267 ? 5.128 20.531 -19.528 1.00 68.19 267 ASN A CA 1
ATOM 2167 C C . ASN A 1 267 ? 5.045 19.058 -19.118 1.00 68.19 267 ASN A C 1
ATOM 2169 O O . ASN A 1 267 ? 4.037 18.414 -19.418 1.00 68.19 267 ASN A O 1
ATOM 2173 N N . PRO A 1 268 ? 6.069 18.506 -18.449 1.00 64.69 268 PRO A N 1
ATOM 2174 C CA . PRO A 1 268 ? 5.948 17.188 -17.846 1.00 64.69 268 PRO A CA 1
ATOM 2175 C C . PRO A 1 268 ? 4.872 17.226 -16.758 1.00 64.69 268 PRO A C 1
ATOM 2177 O O . PRO A 1 268 ? 4.808 18.178 -15.974 1.00 64.69 268 PRO A O 1
ATOM 2180 N N . THR A 1 269 ? 4.036 16.193 -16.682 1.00 57.72 269 THR A N 1
ATOM 2181 C CA . THR A 1 269 ? 3.027 16.095 -15.620 1.00 57.72 269 THR A CA 1
ATOM 2182 C C . THR A 1 269 ? 3.745 15.912 -14.262 1.00 57.72 269 THR A C 1
ATOM 2184 O O . THR A 1 269 ? 4.822 15.306 -14.201 1.00 57.72 269 THR A O 1
ATOM 2187 N N . PRO A 1 270 ? 3.236 16.444 -13.136 1.00 55.66 270 PRO A N 1
ATOM 2188 C CA . PRO A 1 270 ? 3.845 16.217 -11.822 1.00 55.66 270 PRO A CA 1
ATOM 2189 C C . PRO A 1 270 ? 4.058 14.721 -11.526 1.00 55.66 270 PRO A C 1
ATOM 2191 O O . PRO A 1 270 ? 3.148 13.913 -11.684 1.00 55.66 270 PRO A O 1
ATOM 2194 N N . GLY A 1 271 ? 5.276 14.343 -11.115 1.00 61.09 271 GLY A N 1
ATOM 2195 C CA . GLY A 1 271 ? 5.672 12.938 -10.904 1.00 61.09 271 GLY A CA 1
ATOM 2196 C C . GLY A 1 271 ? 6.246 12.229 -12.141 1.00 61.09 271 GLY A C 1
ATOM 2197 O O . GLY A 1 271 ? 6.645 11.068 -12.052 1.00 61.09 271 GLY A O 1
ATOM 2198 N N . GLU A 1 272 ? 6.330 12.921 -13.281 1.00 59.78 272 GLU A N 1
ATOM 2199 C CA . GLU A 1 272 ? 6.769 12.349 -14.559 1.00 59.78 272 GLU A CA 1
ATOM 2200 C C . GLU A 1 272 ? 8.200 12.690 -14.966 1.00 59.78 272 GLU A C 1
ATOM 2202 O O . GLU A 1 272 ? 8.702 12.179 -15.970 1.00 59.78 272 GLU A O 1
ATOM 2207 N N . TRP A 1 273 ? 8.887 13.515 -14.183 1.00 63.78 273 TRP A N 1
ATOM 2208 C CA . TRP A 1 273 ? 10.307 13.731 -14.394 1.00 63.78 273 TRP A CA 1
ATOM 2209 C C . TRP A 1 273 ? 11.048 12.395 -14.268 1.00 63.78 273 TRP A C 1
ATOM 2211 O O . TRP A 1 273 ? 10.785 11.650 -13.313 1.00 63.78 273 TRP A O 1
ATOM 2221 N N . PRO A 1 274 ? 11.976 12.069 -15.189 1.00 61.03 274 PRO A N 1
ATOM 2222 C CA . PRO A 1 274 ? 12.936 11.013 -14.917 1.00 61.03 274 PRO A CA 1
ATOM 2223 C C . PRO A 1 274 ? 13.550 11.313 -13.555 1.00 61.03 274 PRO A C 1
ATOM 2225 O O . PRO A 1 274 ? 14.028 12.427 -13.311 1.00 61.03 274 PRO A O 1
ATOM 2228 N N . ARG A 1 275 ? 13.476 10.344 -12.635 1.00 60.06 275 ARG A N 1
ATOM 2229 C CA . ARG A 1 275 ? 14.181 10.470 -11.359 1.00 60.06 275 ARG A CA 1
ATOM 2230 C C . ARG A 1 275 ? 15.628 10.772 -11.722 1.00 60.06 275 ARG A C 1
ATOM 2232 O O . ARG A 1 275 ? 16.162 10.086 -12.591 1.00 60.06 275 ARG A O 1
ATOM 2239 N N . ARG A 1 276 ? 16.220 11.817 -11.131 1.00 54.25 276 ARG A N 1
ATOM 2240 C CA . ARG A 1 276 ? 17.624 12.169 -11.366 1.00 54.25 276 ARG A CA 1
ATOM 2241 C C . ARG A 1 276 ? 18.476 10.968 -10.953 1.00 54.25 276 ARG A C 1
ATOM 2243 O O . ARG A 1 276 ? 18.885 10.861 -9.804 1.00 54.25 276 ARG A O 1
ATOM 2250 N N . THR A 1 277 ? 18.729 10.050 -11.877 1.00 51.97 277 THR A N 1
ATOM 2251 C CA . THR A 1 277 ? 19.949 9.260 -11.845 1.00 51.97 277 THR A CA 1
ATOM 2252 C C . THR A 1 277 ? 21.043 10.305 -11.902 1.00 51.97 277 THR A C 1
ATOM 2254 O O . THR A 1 277 ? 20.962 11.205 -12.746 1.00 51.97 277 THR A O 1
ATOM 2257 N N . SER A 1 278 ? 22.013 10.258 -10.998 1.00 45.75 278 SER A N 1
ATOM 2258 C CA . SER A 1 278 ? 23.257 10.995 -11.168 1.00 45.75 278 SER A CA 1
ATOM 2259 C C . SER A 1 278 ? 23.917 10.463 -12.440 1.00 45.75 278 SER A C 1
ATOM 2261 O O . SER A 1 278 ? 24.806 9.620 -12.413 1.00 45.75 278 SER A O 1
ATOM 2263 N N . MET A 1 279 ? 23.430 10.915 -13.597 1.00 44.59 279 MET A N 1
ATOM 2264 C CA . MET A 1 279 ? 24.200 10.884 -14.813 1.00 44.59 279 MET A CA 1
ATOM 2265 C C . MET A 1 279 ? 25.409 11.726 -14.449 1.00 44.59 279 MET A C 1
ATOM 2267 O O . MET A 1 279 ? 25.302 12.945 -14.314 1.00 44.59 279 MET A O 1
ATOM 2271 N N . THR A 1 280 ? 26.559 11.078 -14.262 1.00 42.91 280 THR A N 1
ATOM 2272 C CA . THR A 1 280 ? 27.803 11.713 -14.674 1.00 42.91 280 THR A CA 1
ATOM 2273 C C . THR A 1 280 ? 27.481 12.321 -16.031 1.00 42.91 280 THR A C 1
ATOM 2275 O O . THR A 1 280 ? 27.007 11.576 -16.898 1.00 42.91 280 THR A O 1
ATOM 2278 N N . PRO A 1 281 ? 27.554 13.654 -16.187 1.00 40.41 281 PRO A N 1
ATOM 2279 C CA . PRO A 1 281 ? 27.213 14.278 -17.445 1.00 40.41 281 PRO A CA 1
ATOM 2280 C C . PRO A 1 281 ? 28.132 13.648 -18.481 1.00 40.41 281 PRO A C 1
ATOM 2282 O O . PRO A 1 281 ? 29.323 13.940 -18.548 1.00 40.41 281 PRO A O 1
ATOM 2285 N N . LEU A 1 282 ? 27.580 12.721 -19.259 1.00 40.75 282 LEU A N 1
ATOM 2286 C CA . LEU A 1 282 ? 28.137 12.345 -20.533 1.00 40.75 282 LEU A CA 1
ATOM 2287 C C . LEU A 1 282 ? 27.972 13.612 -21.356 1.00 40.75 282 LEU A C 1
ATOM 2289 O O . LEU A 1 282 ? 26.935 13.835 -21.976 1.00 40.75 282 LEU A O 1
ATOM 2293 N N . PHE A 1 283 ? 28.961 14.499 -21.255 1.00 36.00 283 PHE A N 1
ATOM 2294 C CA . PHE A 1 283 ? 29.141 15.618 -22.155 1.00 36.00 283 PHE A CA 1
ATOM 2295 C C . PHE A 1 283 ? 29.415 15.024 -23.539 1.00 36.00 283 PHE A C 1
ATOM 2297 O O . PHE A 1 283 ? 30.546 14.996 -24.013 1.00 36.00 283 PHE A O 1
ATOM 2304 N N . PHE A 1 284 ? 28.377 14.512 -24.197 1.00 37.94 284 PHE A N 1
ATOM 2305 C CA . PHE A 1 284 ? 28.414 14.332 -25.631 1.00 37.94 284 PHE A CA 1
ATOM 2306 C C . PHE A 1 284 ? 28.379 15.735 -26.217 1.00 37.94 284 PHE A C 1
ATOM 2308 O O . PHE A 1 284 ? 27.355 16.418 -26.225 1.00 37.94 284 PHE A O 1
ATOM 2315 N N . LYS A 1 285 ? 29.557 16.196 -26.627 1.00 35.47 285 LYS A N 1
ATOM 2316 C CA . LYS A 1 285 ? 29.741 17.432 -27.373 1.00 35.47 285 LYS A CA 1
ATOM 2317 C C . LYS A 1 285 ? 29.104 17.216 -28.748 1.00 35.47 285 LYS A C 1
ATOM 2319 O O . LYS A 1 285 ? 29.767 16.770 -29.676 1.00 35.47 285 LYS A O 1
ATOM 2324 N N . VAL A 1 286 ? 27.800 17.455 -28.873 1.00 34.41 286 VAL A N 1
ATOM 2325 C CA . VAL A 1 286 ? 27.132 17.418 -30.178 1.00 34.41 286 VAL A CA 1
ATOM 2326 C C . VAL A 1 286 ? 27.558 18.671 -30.935 1.00 34.41 286 VAL A C 1
ATOM 2328 O O . VAL A 1 286 ? 27.060 19.765 -30.679 1.00 34.41 286 VAL A O 1
ATOM 2331 N N . SER A 1 287 ? 28.524 18.536 -31.842 1.00 34.50 287 SER A N 1
ATOM 2332 C CA . SER A 1 287 ? 28.844 19.588 -32.802 1.00 34.50 287 SER A CA 1
ATOM 2333 C C . SER A 1 287 ? 27.785 19.576 -33.902 1.00 34.50 287 SER A C 1
ATOM 2335 O O . SER A 1 287 ? 27.878 18.803 -34.853 1.00 34.50 287 SER A O 1
ATOM 2337 N N . ILE A 1 288 ? 26.764 20.421 -33.779 1.00 35.12 288 ILE A N 1
ATOM 2338 C CA . ILE A 1 288 ? 25.852 20.684 -34.895 1.00 35.12 288 ILE A CA 1
ATOM 2339 C C . ILE A 1 288 ? 26.588 21.634 -35.839 1.00 35.12 288 ILE A C 1
ATOM 2341 O O . ILE A 1 288 ? 26.662 22.838 -35.599 1.00 35.12 288 ILE A O 1
ATOM 2345 N N . GLN A 1 289 ? 27.203 21.084 -36.884 1.00 32.12 289 GLN A N 1
ATOM 2346 C CA . GLN A 1 289 ? 27.876 21.884 -37.899 1.00 32.12 289 GLN A CA 1
ATOM 2347 C C . GLN A 1 289 ? 26.822 22.393 -38.890 1.00 32.12 289 GLN A C 1
ATOM 2349 O O . GLN A 1 289 ? 26.390 21.674 -39.788 1.00 32.12 289 GLN A O 1
ATOM 2354 N N . TRP A 1 290 ? 26.379 23.637 -38.711 1.00 29.66 290 TRP A N 1
ATOM 2355 C CA . TRP A 1 290 ? 25.556 24.322 -39.705 1.00 29.66 290 TRP A CA 1
ATOM 2356 C C . TRP A 1 290 ? 26.410 24.606 -40.944 1.00 29.66 290 TRP A C 1
ATOM 2358 O O . TRP A 1 290 ? 27.308 25.444 -40.903 1.00 29.66 290 TRP A O 1
ATOM 2368 N N . LYS A 1 291 ? 26.133 23.924 -42.061 1.00 34.81 291 LYS A N 1
ATOM 2369 C CA . LYS A 1 291 ? 26.616 24.349 -43.383 1.00 34.81 291 LYS A CA 1
ATOM 2370 C C . LYS A 1 291 ? 25.755 25.522 -43.863 1.00 34.81 291 LYS A C 1
ATOM 2372 O O . LYS A 1 291 ? 24.875 25.356 -44.698 1.00 34.81 291 LYS A O 1
ATOM 2377 N N . GLY A 1 292 ? 25.988 26.698 -43.286 1.00 38.44 292 GLY A N 1
ATOM 2378 C CA . GLY A 1 292 ? 25.638 27.964 -43.928 1.00 38.44 292 GLY A CA 1
ATOM 2379 C C . GLY A 1 292 ? 26.695 28.291 -44.982 1.00 38.44 292 GLY A C 1
ATOM 2380 O O . GLY A 1 292 ? 27.878 28.051 -44.754 1.00 38.44 292 GLY A O 1
ATOM 2381 N N . SER A 1 293 ? 26.280 28.802 -46.138 1.00 38.44 293 SER A N 1
ATOM 2382 C CA . SER A 1 293 ? 27.125 29.071 -47.311 1.00 38.44 293 SER A CA 1
ATOM 2383 C C . SER A 1 293 ? 28.113 30.234 -47.160 1.00 38.44 293 SER A C 1
ATOM 2385 O O . SER A 1 293 ? 28.695 30.643 -48.158 1.00 38.44 293 SER A O 1
ATOM 2387 N N . ASP A 1 294 ? 28.333 30.753 -45.952 1.00 48.84 294 ASP A N 1
ATOM 2388 C CA . ASP A 1 294 ? 29.234 31.881 -45.732 1.00 48.84 294 ASP A CA 1
ATOM 2389 C C . ASP A 1 294 ? 30.498 31.455 -44.990 1.00 48.84 294 ASP A C 1
ATOM 2391 O O . ASP A 1 294 ? 30.494 30.981 -43.853 1.00 48.84 294 ASP A O 1
ATOM 2395 N N . SER A 1 295 ? 31.620 31.666 -45.666 1.00 40.19 295 SER A N 1
ATOM 2396 C CA . SER A 1 295 ? 32.977 31.221 -45.353 1.00 40.19 295 SER A CA 1
ATOM 2397 C C . SER A 1 295 ? 33.637 31.935 -44.159 1.00 40.19 295 SER A C 1
ATOM 2399 O O . SER A 1 295 ? 34.862 32.039 -44.091 1.00 40.19 295 SER A O 1
ATOM 2401 N N . ARG A 1 296 ? 32.860 32.401 -43.168 1.00 48.59 296 ARG A N 1
ATOM 2402 C CA . ARG A 1 296 ? 33.377 33.030 -41.937 1.00 48.59 296 ARG A CA 1
ATOM 2403 C C . ARG A 1 296 ? 32.502 32.777 -40.701 1.00 48.59 296 ARG A C 1
ATOM 2405 O O . ARG A 1 296 ? 32.010 33.719 -40.090 1.00 48.59 296 ARG A O 1
ATOM 2412 N N . SER A 1 297 ? 32.369 31.532 -40.246 1.00 38.09 297 SER A N 1
ATOM 2413 C CA . SER A 1 297 ? 31.864 31.257 -38.888 1.00 38.09 297 SER A CA 1
ATOM 2414 C C . SER A 1 297 ? 32.978 30.711 -37.990 1.00 38.09 297 SER A C 1
ATOM 2416 O O . SER A 1 297 ? 33.386 29.556 -38.118 1.00 38.09 297 SER A O 1
ATOM 2418 N N . LYS A 1 298 ? 33.477 31.544 -37.066 1.00 41.25 298 LYS A N 1
ATOM 2419 C CA . LYS A 1 298 ? 34.334 31.102 -35.954 1.00 41.25 298 LYS A CA 1
ATOM 2420 C C . LYS A 1 298 ? 33.549 30.121 -35.077 1.00 41.25 298 LYS A C 1
ATOM 2422 O O . LYS A 1 298 ? 32.423 30.412 -34.686 1.00 41.25 298 LYS A O 1
ATOM 2427 N N . GLN A 1 299 ? 34.160 28.985 -34.739 1.00 37.62 299 GLN A N 1
ATOM 2428 C CA . GLN A 1 299 ? 33.641 28.065 -33.726 1.00 37.62 299 GLN A CA 1
ATOM 2429 C C . GLN A 1 299 ? 33.590 28.785 -32.372 1.00 37.62 299 GLN A C 1
ATOM 2431 O O . GLN A 1 299 ? 34.624 29.012 -31.747 1.00 37.62 299 GLN A O 1
ATOM 2436 N N . GLN A 1 300 ? 32.396 29.159 -31.918 1.00 36.25 300 GLN A N 1
ATOM 2437 C CA . GLN A 1 300 ? 32.179 29.632 -30.555 1.00 36.25 300 GLN A CA 1
ATOM 2438 C C . GLN A 1 300 ? 31.529 28.517 -29.738 1.00 36.25 300 GLN A C 1
ATOM 2440 O O . GLN A 1 300 ? 30.480 27.985 -30.096 1.00 36.25 300 GLN A O 1
ATOM 2445 N N . TRP A 1 301 ? 32.180 28.149 -28.638 1.00 32.97 301 TRP A N 1
ATOM 2446 C CA . TRP A 1 301 ? 31.711 27.125 -27.714 1.00 32.97 301 TRP A CA 1
ATOM 2447 C C . TRP A 1 301 ? 30.800 27.772 -26.673 1.00 32.97 301 TRP A C 1
ATOM 2449 O O . TRP A 1 301 ? 31.244 28.638 -25.924 1.00 32.97 301 TRP A O 1
ATOM 2459 N N . THR A 1 302 ? 29.542 27.344 -26.590 1.00 36.06 302 THR A N 1
ATOM 2460 C CA . THR A 1 302 ? 28.677 27.677 -25.452 1.00 36.06 302 THR A CA 1
ATOM 2461 C C . THR A 1 302 ? 28.270 26.392 -24.738 1.00 36.06 302 THR A C 1
ATOM 2463 O O . THR A 1 302 ? 27.771 25.450 -25.351 1.00 36.06 302 THR A O 1
ATOM 2466 N N . SER A 1 303 ? 28.530 26.322 -23.430 1.00 33.47 303 SER A N 1
ATOM 2467 C CA . SER A 1 303 ? 27.967 25.287 -22.566 1.00 33.47 303 SER A CA 1
ATOM 2468 C C . SER A 1 303 ? 26.480 25.589 -22.374 1.00 33.47 303 SER A C 1
ATOM 2470 O O . SER A 1 303 ? 26.096 26.634 -21.847 1.00 33.47 303 SER A O 1
ATOM 2472 N N . LEU A 1 304 ? 25.611 24.703 -22.859 1.00 34.03 304 LEU A N 1
ATOM 2473 C CA . LEU A 1 304 ? 24.169 24.889 -22.734 1.00 34.03 304 LEU A CA 1
ATOM 2474 C C . LEU A 1 304 ? 23.688 24.340 -21.386 1.00 34.03 304 LEU A C 1
ATOM 2476 O O . LEU A 1 304 ? 23.746 23.140 -21.128 1.00 34.03 304 LEU A O 1
ATOM 2480 N N . SER A 1 305 ? 23.202 25.244 -20.531 1.00 34.50 305 SER A N 1
ATOM 2481 C CA . SER A 1 305 ? 22.413 24.901 -19.342 1.00 34.50 305 SER A CA 1
ATOM 2482 C C . SER A 1 305 ? 21.107 24.199 -19.763 1.00 34.50 305 SER A C 1
ATOM 2484 O O . SER A 1 305 ? 20.494 24.635 -20.746 1.00 34.50 305 SER A O 1
ATOM 2486 N N . PRO A 1 306 ? 20.632 23.171 -19.027 1.00 37.53 306 PRO A N 1
ATOM 2487 C CA . PRO A 1 306 ? 19.377 22.466 -19.314 1.00 37.53 306 PRO A CA 1
ATOM 2488 C C . PRO A 1 306 ? 18.155 23.383 -19.476 1.00 37.53 306 PRO A C 1
ATOM 2490 O O . PRO A 1 306 ? 17.239 23.058 -20.224 1.00 37.53 306 PRO A O 1
ATOM 2493 N N . GLU A 1 307 ? 18.155 24.558 -18.839 1.00 37.34 307 GLU A N 1
ATOM 2494 C CA . GLU A 1 307 ? 17.064 25.541 -18.922 1.00 37.34 307 GLU A CA 1
ATOM 2495 C C . GLU A 1 307 ? 16.924 26.206 -20.304 1.00 37.34 307 GLU A C 1
ATOM 2497 O O . GLU A 1 307 ? 15.884 26.789 -20.608 1.00 37.34 307 GLU A O 1
ATOM 2502 N N . LYS A 1 308 ? 17.944 26.108 -21.170 1.00 39.06 308 LYS A N 1
ATOM 2503 C CA . LYS A 1 308 ? 17.944 26.719 -22.512 1.00 39.06 308 LYS A CA 1
ATOM 2504 C C . LYS A 1 308 ? 17.591 25.744 -23.642 1.00 39.06 308 LYS A C 1
ATOM 2506 O O . LYS A 1 308 ? 17.411 26.179 -24.777 1.00 39.06 308 LYS A O 1
ATOM 2511 N N . LEU A 1 309 ? 17.442 24.448 -23.358 1.00 43.47 309 LEU A N 1
ATOM 2512 C CA . LEU A 1 309 ? 17.097 23.430 -24.356 1.00 43.47 309 LEU A CA 1
ATOM 2513 C C . LEU A 1 309 ? 15.575 23.347 -24.559 1.00 43.47 309 LEU A C 1
ATOM 2515 O O . LEU A 1 309 ? 14.916 22.404 -24.128 1.00 43.47 309 LEU A O 1
ATOM 2519 N N . LYS A 1 310 ? 15.001 24.323 -25.274 1.00 43.66 310 LYS A N 1
ATOM 2520 C CA . LYS A 1 310 ? 13.681 24.161 -25.912 1.00 43.66 310 LYS A CA 1
ATOM 2521 C C . LYS A 1 310 ? 13.850 23.353 -27.204 1.00 43.66 310 LYS A C 1
ATOM 2523 O O . LYS A 1 310 ? 13.745 23.905 -28.292 1.00 43.66 310 LYS A O 1
ATOM 2528 N N . LEU A 1 311 ? 14.163 22.064 -27.085 1.00 47.94 311 LEU A N 1
ATOM 2529 C CA . LEU A 1 311 ? 14.295 21.181 -28.248 1.00 47.94 311 LEU A CA 1
ATOM 2530 C C . LEU A 1 311 ? 12.922 20.983 -28.899 1.00 47.94 311 LEU A C 1
ATOM 2532 O O . LEU A 1 311 ? 11.953 20.607 -28.233 1.00 47.94 311 LEU A O 1
ATOM 2536 N N . SER A 1 312 ? 12.827 21.259 -30.198 1.00 50.97 312 SER A N 1
ATOM 2537 C CA . SER A 1 312 ? 11.635 20.941 -30.976 1.00 50.97 312 SER A CA 1
ATOM 2538 C C . SER A 1 312 ? 11.518 19.422 -31.173 1.00 50.97 312 SER A C 1
ATOM 2540 O O . SER A 1 312 ? 12.461 18.658 -30.957 1.00 50.97 312 SER A O 1
ATOM 2542 N N . ARG A 1 313 ? 10.341 18.960 -31.612 1.00 44.09 313 ARG A N 1
ATOM 2543 C CA . ARG A 1 313 ? 10.084 17.548 -31.944 1.00 44.09 313 ARG A CA 1
ATOM 2544 C C . ARG A 1 313 ? 11.107 16.981 -32.939 1.00 44.09 313 ARG A C 1
ATOM 2546 O O . ARG A 1 313 ? 11.441 15.802 -32.846 1.00 44.09 313 ARG A O 1
ATOM 2553 N N . LEU A 1 314 ? 11.579 17.814 -33.866 1.00 49.09 314 LEU A N 1
ATOM 2554 C CA . LEU A 1 314 ? 12.550 17.437 -34.886 1.00 49.09 314 LEU A CA 1
ATOM 2555 C C . LEU A 1 314 ? 13.959 17.301 -34.288 1.00 49.09 314 LEU A C 1
ATOM 2557 O O . LEU A 1 314 ? 14.642 16.326 -34.575 1.00 49.09 314 LEU A O 1
ATOM 2561 N N . ASP A 1 315 ? 14.340 18.191 -33.369 1.00 53.06 315 ASP A N 1
ATOM 2562 C CA . ASP A 1 315 ? 15.676 18.185 -32.756 1.00 53.06 315 ASP A CA 1
ATOM 2563 C C . ASP A 1 315 ? 15.898 16.965 -31.856 1.00 53.06 315 ASP A C 1
ATOM 2565 O O . ASP A 1 315 ? 16.969 16.365 -31.877 1.00 53.06 315 ASP A O 1
ATOM 2569 N N . MET A 1 316 ? 14.875 16.545 -31.098 1.00 53.41 316 MET A N 1
ATOM 2570 C CA . MET A 1 316 ? 14.971 15.320 -30.296 1.00 53.41 316 MET A CA 1
ATOM 2571 C C . MET A 1 316 ? 14.996 14.058 -31.168 1.00 53.41 316 MET A C 1
ATOM 2573 O O . MET A 1 316 ? 15.692 13.106 -30.831 1.00 53.41 316 MET A O 1
ATOM 2577 N N . HIS A 1 317 ? 14.263 14.038 -32.285 1.00 52.84 317 HIS A N 1
ATOM 2578 C CA . HIS A 1 317 ? 14.278 12.904 -33.209 1.00 52.84 317 HIS A CA 1
ATOM 2579 C C . HIS A 1 317 ? 15.632 12.769 -33.915 1.00 52.84 317 HIS A C 1
ATOM 2581 O O . HIS A 1 317 ? 16.195 11.680 -33.918 1.00 52.84 317 HIS A O 1
ATOM 2587 N N . ILE A 1 318 ? 16.194 13.878 -34.411 1.00 57.03 318 ILE A N 1
ATOM 2588 C CA . ILE A 1 318 ? 17.533 13.924 -35.020 1.00 57.03 318 ILE A CA 1
ATOM 2589 C C . ILE A 1 318 ? 18.609 13.544 -33.996 1.00 57.03 318 ILE A C 1
ATOM 2591 O O . ILE A 1 318 ? 19.506 12.768 -34.313 1.00 57.03 318 ILE A O 1
ATOM 2595 N N . PHE A 1 319 ? 18.512 14.036 -32.756 1.00 57.97 319 PHE A N 1
ATOM 2596 C CA . PHE A 1 319 ? 19.435 13.660 -31.683 1.00 57.97 319 PHE A CA 1
ATOM 2597 C C . PHE A 1 319 ? 19.382 12.155 -31.385 1.00 57.97 319 PHE A C 1
ATOM 2599 O O . PHE A 1 319 ? 20.422 11.512 -31.279 1.00 57.97 319 PHE A O 1
ATOM 2606 N N . ILE A 1 320 ? 18.180 11.578 -31.296 1.00 57.06 320 ILE A N 1
ATOM 2607 C CA . ILE A 1 320 ? 17.999 10.144 -31.049 1.00 57.06 320 ILE A CA 1
ATOM 2608 C C . ILE A 1 320 ? 18.498 9.312 -32.243 1.00 57.06 320 ILE A C 1
ATOM 2610 O O . ILE A 1 320 ? 19.220 8.345 -32.022 1.00 57.06 320 ILE A O 1
ATOM 2614 N N . GLN A 1 321 ? 18.195 9.697 -33.489 1.00 55.69 321 GLN A N 1
ATOM 2615 C CA . GLN A 1 321 ? 18.698 9.007 -34.687 1.00 55.69 321 GLN A CA 1
ATOM 2616 C C . GLN A 1 321 ? 20.228 9.070 -34.790 1.00 55.69 321 GLN A C 1
ATOM 2618 O O . GLN A 1 321 ? 20.874 8.040 -34.969 1.00 55.69 321 GLN A O 1
ATOM 2623 N N . GLY A 1 322 ? 20.828 10.240 -34.549 1.00 59.38 322 GLY A N 1
ATOM 2624 C CA . GLY A 1 322 ? 22.285 10.405 -34.533 1.00 59.38 322 GLY A CA 1
ATOM 2625 C C . GLY A 1 322 ? 22.995 9.623 -33.420 1.00 59.38 322 GLY A C 1
ATOM 2626 O O . GLY A 1 322 ? 24.179 9.322 -33.551 1.00 59.38 322 GLY A O 1
ATOM 2627 N N . MET A 1 323 ? 22.292 9.267 -32.337 1.00 54.59 323 MET A N 1
ATOM 2628 C CA . MET A 1 323 ? 22.807 8.370 -31.293 1.00 54.59 323 MET A CA 1
ATOM 2629 C C . MET A 1 323 ? 22.619 6.883 -31.623 1.00 54.59 323 MET A C 1
ATOM 2631 O O . MET A 1 323 ? 23.432 6.065 -31.192 1.00 54.59 323 MET A O 1
ATOM 2635 N N . ILE A 1 324 ? 21.552 6.526 -32.343 1.00 54.88 324 ILE A N 1
ATOM 2636 C CA . ILE A 1 324 ? 21.238 5.143 -32.720 1.00 54.88 324 ILE A CA 1
ATOM 2637 C C . ILE A 1 324 ? 22.202 4.648 -33.803 1.00 54.88 324 ILE A C 1
ATOM 2639 O O . ILE A 1 324 ? 22.765 3.565 -33.648 1.00 54.88 324 ILE A O 1
ATOM 2643 N N . ASP A 1 325 ? 22.446 5.437 -34.850 1.00 56.44 325 ASP A N 1
ATOM 2644 C CA . ASP A 1 325 ? 23.119 4.941 -36.057 1.00 56.44 325 ASP A CA 1
ATOM 2645 C C . ASP A 1 325 ? 24.578 4.485 -35.836 1.00 56.44 325 ASP A C 1
ATOM 2647 O O . ASP A 1 325 ? 24.891 3.342 -36.171 1.00 56.44 325 ASP A O 1
ATOM 2651 N N . PRO A 1 326 ? 25.493 5.262 -35.223 1.00 54.69 326 PRO A N 1
ATOM 2652 C CA . PRO A 1 326 ? 26.903 4.862 -35.148 1.00 54.69 326 PRO A CA 1
ATOM 2653 C C . PRO A 1 326 ? 27.167 3.729 -34.147 1.00 54.69 326 PRO A C 1
ATOM 2655 O O . PRO A 1 326 ? 28.089 2.939 -34.326 1.00 54.69 326 PRO A O 1
ATOM 2658 N N . LEU A 1 327 ? 26.380 3.660 -33.068 1.00 52.47 327 LEU A N 1
ATOM 2659 C CA . LEU A 1 327 ? 26.593 2.711 -31.971 1.00 52.47 327 LEU A CA 1
ATOM 2660 C C . LEU A 1 327 ? 25.925 1.361 -32.240 1.00 52.47 327 LEU A C 1
ATOM 2662 O O . LEU A 1 327 ? 26.498 0.324 -31.914 1.00 52.47 327 LEU A O 1
ATOM 2666 N N . MET A 1 328 ? 24.744 1.362 -32.864 1.00 52.03 328 MET A N 1
ATOM 2667 C CA . MET A 1 328 ? 24.032 0.123 -33.179 1.00 52.03 328 MET A CA 1
ATOM 2668 C C . MET A 1 328 ? 24.611 -0.577 -34.409 1.00 52.03 328 MET A C 1
ATOM 2670 O O . MET A 1 328 ? 24.581 -1.801 -34.460 1.00 52.03 328 MET A O 1
ATOM 2674 N N . LEU A 1 329 ? 25.183 0.162 -35.368 1.00 52.59 329 LEU A N 1
ATOM 2675 C CA . LEU A 1 329 ? 25.856 -0.433 -36.530 1.00 52.59 329 LEU A CA 1
ATOM 2676 C C . LEU A 1 329 ? 27.132 -1.206 -36.157 1.00 52.59 329 LEU A C 1
ATOM 2678 O O . LEU A 1 329 ? 27.450 -2.178 -36.834 1.00 52.59 329 LEU A O 1
ATOM 2682 N N . ASN A 1 330 ? 27.834 -0.825 -35.084 1.00 50.09 330 ASN A N 1
ATOM 2683 C CA . ASN A 1 330 ? 29.024 -1.551 -34.622 1.00 50.09 330 ASN A CA 1
ATOM 2684 C C . ASN A 1 330 ? 28.669 -2.860 -33.900 1.00 50.09 330 ASN A C 1
ATOM 2686 O O . ASN A 1 330 ? 29.340 -3.859 -34.104 1.00 50.09 330 ASN A O 1
ATOM 2690 N N . LEU A 1 331 ? 27.573 -2.880 -33.134 1.00 50.28 331 LEU A N 1
ATOM 2691 C CA . LEU A 1 331 ? 27.035 -4.096 -32.500 1.00 50.28 331 LEU A CA 1
ATOM 2692 C C . LEU A 1 331 ? 26.539 -5.145 -33.512 1.00 50.28 331 LEU A C 1
ATOM 2694 O O . LEU A 1 331 ? 26.390 -6.306 -33.160 1.00 50.28 331 LEU A O 1
ATOM 2698 N N . LEU A 1 332 ? 26.242 -4.722 -34.743 1.00 46.78 332 LEU A N 1
ATOM 2699 C CA . LEU A 1 332 ? 25.665 -5.547 -35.809 1.00 46.78 332 LEU A CA 1
ATOM 2700 C C . LEU A 1 332 ? 26.681 -5.968 -36.881 1.00 46.78 332 LEU A C 1
ATOM 2702 O O . LEU A 1 332 ? 26.285 -6.595 -37.856 1.00 46.78 332 LEU A O 1
ATOM 2706 N N . ARG A 1 333 ? 27.955 -5.570 -36.765 1.00 50.34 333 ARG A N 1
ATOM 2707 C CA . ARG A 1 333 ? 29.017 -5.976 -37.704 1.00 50.34 333 ARG A CA 1
ATOM 2708 C C . ARG A 1 333 ? 29.744 -7.256 -37.290 1.00 50.34 333 ARG A C 1
ATOM 2710 O O . ARG A 1 333 ? 30.467 -7.800 -38.118 1.00 50.34 333 ARG A O 1
ATOM 2717 N N . ASP A 1 334 ? 29.537 -7.705 -36.055 1.00 45.00 334 ASP A N 1
ATOM 2718 C CA . ASP A 1 334 ? 30.210 -8.867 -35.465 1.00 45.00 334 ASP A CA 1
ATOM 2719 C C . ASP A 1 334 ? 29.305 -10.124 -35.384 1.00 45.00 334 ASP A C 1
ATOM 2721 O O . ASP A 1 334 ? 29.714 -11.137 -34.816 1.00 45.00 334 ASP A O 1
ATOM 2725 N N . GLU A 1 335 ? 28.102 -10.079 -35.976 1.00 39.16 335 GLU A N 1
ATOM 2726 C CA . GLU A 1 335 ? 27.264 -11.242 -36.346 1.00 39.16 335 GLU A CA 1
ATOM 2727 C C . GLU A 1 335 ? 27.235 -11.379 -37.873 1.00 39.16 335 GLU A C 1
ATOM 2729 O O . GLU A 1 335 ? 27.271 -12.533 -38.361 1.00 39.16 335 GLU A O 1
#

Secondary structure (DSSP, 8-state):
-----PPPP------------SSSSPPP---------------PPPPPPPPHHHHHHHHHHHHHHHHHHHHTT--EEPPHHHHHHHHHSTT-SS---STT-EE---TTS-S--HHHHHHHHHHHHHHHH-TT-S---HHHHHHHHHHHHHHHHHHHHHS--HHHHHHHHHHHHHHHHHHHHHHHHHHHTTT-HHHHHHHHHHHHS-GGGS---EETTTGGGSS--------EE----TTS---HHHHHHHHHHHHHHHHHHSTTTSSPPTT-SPP-B---------------S-S----------GGG----HHHHHHHHHHHHHHHHHHHTS--

Radius of gyration: 38.83 Å; chains: 1; bounding box: 105×61×94 Å

Organism: Pleurotus eryngii (NCBI:txid5323)

pLDDT: mean 72.49, std 20.58, range [29.66, 97.31]

Sequence (335 aa):
MTSVNVPIPVQRSVTIITIDIGNTVPTVPIRAVTMECPIQTKLLDPPSAPTMFDILTQKSEIRIHYDRTLMERGLKIATKDMIRSFKLKLYGPICPMITNFAMDARPKKGIITTWNKRLIEVFVQDFMEQPQYTCKDPAKIEHHFKQHLHQLKNRAAKLPTPKAAKAKSRENRQRALREHRVKACRNYARQDHTLRRFVDLLDRLPYYAMSGDETDAEASTSIGIRKTIEGYSITNLPWRSSDPAVTHWFRTFDLLHLSTRYMMTRNPTPGEWPRRTSMTPLFFKVSIQWKGSDSRSKQQWTSLSPEKLKLSRLDMHIFIQGMIDPLMLNLLRDE